Protein AF-0000000075735998 (afdb_homodimer)

pLDDT: mean 97.47, std 4.9, range [51.53, 98.94]

InterPro domains:
  IPR008136 CinA, C-terminal [PF02464] (7-158)
  IPR008136 CinA, C-terminal [TIGR00199] (12-156)
  IPR036653 CinA-like, C-terminal [G3DSA:3.90.950.20] (2-160)
  IPR036653 CinA-like, C-terminal [SSF142433] (3-158)

Sequence (324 aa):
MRELLPVAEKVALRLIAQKQTIAVAESSAGGLIASALLAVPGASAYFVGSAVVYTREARRVLMDIPDPDMKGLRSSSEPYAELLAKQIRSRLGADWALSETGAAGPSGNRYGDAAGHTCIAVAGPRQAVMTLETESADRVENMHVFAATALTFLLRMMTPIGMRELLPVAEKVALRLIAQKQTIAVAESSAGGLIASALLAVPGASAYFVGSAVVYTREARRVLMDIPDPDMKGLRSSSEPYAELLAKQIRSRLGADWALSETGAAGPSGNRYGDAAGHTCIAVAGPRQAVMTLETESADRVENMHVFAATALTFLLRMMTPIG

Solvent-accessible surface area (backbone atoms only — not comparable to full-atom values): 15584 Å² total; per-residue (Å²): 88,74,87,37,36,71,53,27,45,54,45,49,51,51,27,53,76,66,69,31,30,32,23,39,33,26,27,39,34,19,25,45,49,52,23,22,47,53,52,35,76,70,31,86,64,25,53,38,30,36,34,28,49,63,31,74,58,23,33,33,57,52,59,66,47,52,73,78,78,39,69,97,52,51,83,51,28,54,72,39,14,43,49,42,5,47,43,46,14,60,69,61,68,32,54,27,13,39,13,35,23,39,21,24,32,63,51,48,44,98,87,68,46,50,20,19,30,33,8,32,11,34,26,43,98,54,71,51,69,46,76,47,75,69,79,38,43,49,28,58,60,31,17,52,51,50,25,46,49,46,47,49,52,46,41,55,66,70,45,78,80,125,87,74,83,37,37,71,55,29,44,55,45,49,51,51,28,52,75,68,70,31,31,32,22,40,33,26,26,37,34,19,26,45,50,53,24,22,47,54,53,35,78,68,30,85,64,26,52,39,31,35,35,28,49,63,32,74,59,24,32,34,56,52,59,66,47,52,74,80,78,38,68,97,53,53,83,53,28,52,72,38,14,44,49,42,6,47,42,47,14,61,70,60,68,33,53,26,13,38,13,36,22,40,21,25,31,61,52,48,45,96,86,69,47,50,21,19,30,33,8,33,12,36,27,43,99,54,69,53,70,46,76,48,74,70,78,37,43,49,29,57,61,30,16,51,49,49,25,47,48,46,47,49,51,47,43,56,66,71,44,78,81,127

Foldseek 3Di:
DVVLQVLLQLLLVLCLVVQFAEEEEEALLPCVLVVNNPVDPPSVSHYQYYAHQHDPVSCCPVQVQDPVNCVVHDFLDFVVQQVSFVRRCVVRVGQKYKYKTAALALAHDPVPGGHLWMKMWMDHPDIDIDITRPVHHHNNVSSVVRSNVRSVVVSVRSDDDD/DVVLQVLLQLLLVLCLVVQFAEEEEEALLPCVLVVNNPVDPPSVSHYQYYAHQHDPVSCCPVQVQDPVNCVVHDFLDFVVQQVSFVRRCVVRVGQKYKYKTAALALAHDPVPGGHLWMKMWMDHPDIDIDITRPVHRHNNVSSVVRSNVRSVVVSVRSDDDD

Structure (mmCIF, N/CA/C/O backbone):
data_AF-0000000075735998-model_v1
#
loop_
_entity.id
_entity.type
_entity.pdbx_description
1 polymer 'CinA family protein'
#
loop_
_atom_site.group_PDB
_atom_site.id
_atom_site.type_symbol
_atom_site.label_atom_id
_atom_site.label_alt_id
_atom_site.label_comp_id
_atom_site.label_asym_id
_atom_site.label_entity_id
_atom_site.label_seq_id
_atom_site.pdbx_PDB_ins_code
_atom_site.Cartn_x
_atom_site.Cartn_y
_atom_site.Cartn_z
_atom_site.occupancy
_atom_site.B_iso_or_equiv
_atom_site.auth_seq_id
_atom_site.auth_comp_id
_atom_site.auth_asym_id
_atom_site.auth_atom_id
_atom_site.pdbx_PDB_model_num
ATOM 1 N N . MET A 1 1 ? -2.053 3.846 -13.125 1 76.56 1 MET A N 1
ATOM 2 C CA . MET A 1 1 ? -2.857 2.732 -12.633 1 76.56 1 MET A CA 1
ATOM 3 C C . MET A 1 1 ? -3.678 2.113 -13.758 1 76.56 1 MET A C 1
ATOM 5 O O . MET A 1 1 ? -3.695 0.892 -13.922 1 76.56 1 MET A O 1
ATOM 9 N N . ARG A 1 2 ? -4.148 2.842 -14.633 1 86.25 2 ARG A N 1
ATOM 10 C CA . ARG A 1 2 ? -5.027 2.328 -15.672 1 86.25 2 ARG A CA 1
ATOM 11 C C . ARG A 1 2 ? -4.273 1.398 -16.625 1 86.25 2 ARG A C 1
ATOM 13 O O . ARG A 1 2 ? -4.844 0.437 -17.141 1 86.25 2 ARG A O 1
ATOM 20 N N . GLU A 1 3 ? -3.025 1.684 -16.719 1 92.69 3 GLU A N 1
ATOM 21 C CA . GLU A 1 3 ? -2.215 0.86 -17.609 1 92.69 3 GLU A CA 1
ATOM 22 C C . GLU A 1 3 ? -2.012 -0.54 -17.031 1 92.69 3 GLU A C 1
ATOM 24 O O . GLU A 1 3 ? -1.649 -1.468 -17.766 1 92.69 3 GLU A O 1
ATOM 29 N N . LEU A 1 4 ? -2.258 -0.656 -15.766 1 97.88 4 LEU A N 1
ATOM 30 C CA . LEU A 1 4 ? -2.033 -1.932 -15.094 1 97.88 4 LEU A CA 1
ATOM 31 C C . LEU A 1 4 ? -3.307 -2.77 -15.086 1 97.88 4 LEU A C 1
ATOM 33 O O . LEU A 1 4 ? -3.266 -3.965 -14.781 1 97.88 4 LEU A O 1
ATOM 37 N N . LEU A 1 5 ? -4.445 -2.178 -15.508 1 97.81 5 LEU A N 1
ATOM 38 C CA . LEU A 1 5 ? -5.758 -2.783 -15.32 1 97.81 5 LEU A CA 1
ATOM 39 C C . LEU A 1 5 ? -5.895 -4.055 -16.156 1 97.81 5 LEU A C 1
ATOM 41 O O . LEU A 1 5 ? -6.438 -5.055 -15.68 1 97.81 5 LEU A O 1
ATOM 45 N N . PRO A 1 6 ? -5.387 -4.086 -17.422 1 98.25 6 PRO A N 1
ATOM 46 C CA . PRO A 1 6 ? -5.574 -5.305 -18.219 1 98.25 6 PRO A CA 1
ATOM 47 C C . PRO A 1 6 ? -4.953 -6.535 -17.562 1 98.25 6 PRO A C 1
ATOM 49 O O . PRO A 1 6 ? -5.59 -7.594 -17.484 1 98.25 6 PRO A O 1
ATOM 52 N N . VAL A 1 7 ? -3.729 -6.441 -17 1 98.62 7 VAL A N 1
ATOM 53 C CA . VAL A 1 7 ? -3.094 -7.598 -16.375 1 98.62 7 VAL A CA 1
ATOM 54 C C . VAL A 1 7 ? -3.729 -7.859 -15.008 1 98.62 7 VAL A C 1
ATOM 56 O O . VAL A 1 7 ? -3.906 -9.016 -14.609 1 98.62 7 VAL A O 1
ATOM 59 N N . ALA A 1 8 ? -4.082 -6.848 -14.273 1 98.81 8 ALA A N 1
ATOM 60 C CA . ALA A 1 8 ? -4.727 -7 -12.977 1 98.81 8 ALA A CA 1
ATOM 61 C C . ALA A 1 8 ? -6.062 -7.727 -13.109 1 98.81 8 ALA A C 1
ATOM 63 O O . ALA A 1 8 ? -6.422 -8.539 -12.25 1 98.81 8 ALA A O 1
ATOM 64 N N . GLU A 1 9 ? -6.797 -7.41 -14.148 1 98.75 9 GLU A N 1
ATOM 65 C CA . GLU A 1 9 ? -8.086 -8.047 -14.391 1 98.75 9 GLU A CA 1
ATOM 66 C C . GLU A 1 9 ? -7.926 -9.547 -14.617 1 98.75 9 GLU A C 1
ATOM 68 O O . GLU A 1 9 ? -8.742 -10.344 -14.141 1 98.75 9 GLU A O 1
ATOM 73 N N . LYS A 1 10 ? -6.93 -9.898 -15.336 1 98.62 10 LYS A N 1
ATOM 74 C CA . LYS A 1 10 ? -6.676 -11.32 -15.57 1 98.62 10 LYS A CA 1
ATOM 75 C C . LYS A 1 10 ? -6.316 -12.031 -14.273 1 98.62 10 LYS A C 1
ATOM 77 O O . LYS A 1 10 ? -6.773 -13.148 -14.023 1 98.62 10 LYS A O 1
ATOM 82 N N . VAL A 1 11 ? -5.477 -11.414 -13.461 1 98.75 11 VAL A N 1
ATOM 83 C CA . VAL A 1 11 ? -5.109 -11.969 -12.172 1 98.75 11 VAL A CA 1
ATOM 84 C C . VAL A 1 11 ? -6.352 -12.133 -11.297 1 98.75 11 VAL A C 1
ATOM 86 O O . VAL A 1 11 ? -6.582 -13.195 -10.719 1 98.75 11 VAL A O 1
ATOM 89 N N . ALA A 1 12 ? -7.168 -11.078 -11.227 1 98.62 12 ALA A N 1
ATOM 90 C CA . ALA A 1 12 ? -8.375 -11.07 -10.406 1 98.62 12 ALA A CA 1
ATOM 91 C C . ALA A 1 12 ? -9.344 -12.172 -10.844 1 98.62 12 ALA A C 1
ATOM 93 O O . ALA A 1 12 ? -9.898 -12.883 -10.008 1 98.62 12 ALA A O 1
ATOM 94 N N . LEU A 1 13 ? -9.523 -12.258 -12.125 1 97.88 13 LEU A N 1
ATOM 95 C CA . LEU A 1 13 ? -10.43 -13.266 -12.664 1 97.88 13 LEU A CA 1
ATOM 96 C C . LEU A 1 13 ? -9.992 -14.672 -12.258 1 97.88 13 LEU A C 1
ATOM 98 O O . LEU A 1 13 ? -10.82 -15.508 -11.898 1 97.88 13 LEU A O 1
ATOM 102 N N . ARG A 1 14 ? -8.773 -14.93 -12.312 1 97.94 14 ARG A N 1
ATOM 103 C CA . ARG A 1 14 ? -8.242 -16.234 -11.938 1 97.94 14 ARG A CA 1
ATOM 104 C C . ARG A 1 14 ? -8.43 -16.5 -10.445 1 97.94 14 ARG A C 1
ATOM 106 O O . ARG A 1 14 ? -8.844 -17.594 -10.047 1 97.94 14 ARG A O 1
ATOM 113 N N . LEU A 1 15 ? -8.102 -15.555 -9.617 1 98.62 15 LEU A N 1
ATOM 114 C CA . LEU A 1 15 ? -8.234 -15.695 -8.172 1 98.62 15 LEU A CA 1
ATOM 115 C C . LEU A 1 15 ? -9.695 -15.938 -7.785 1 98.62 15 LEU A C 1
ATOM 117 O O . LEU A 1 15 ? -9.984 -16.797 -6.961 1 98.62 15 LEU A O 1
ATOM 121 N N . ILE A 1 16 ? -10.578 -15.172 -8.383 1 98.25 16 ILE A N 1
ATOM 122 C CA . ILE A 1 16 ? -12.008 -15.289 -8.086 1 98.25 16 ILE A CA 1
ATOM 123 C C . ILE A 1 16 ? -12.508 -16.672 -8.508 1 98.25 16 ILE A C 1
ATOM 125 O O . ILE A 1 16 ? -13.211 -17.344 -7.75 1 98.25 16 ILE A O 1
ATOM 129 N N . ALA A 1 17 ? -12.117 -17.078 -9.75 1 97.25 17 ALA A N 1
ATOM 130 C CA . ALA A 1 17 ? -12.555 -18.375 -10.281 1 97.25 17 ALA A CA 1
ATOM 131 C C . ALA A 1 17 ? -12.094 -19.516 -9.383 1 97.25 17 ALA A C 1
ATOM 133 O O . ALA A 1 17 ? -12.805 -20.516 -9.227 1 97.25 17 ALA A O 1
ATOM 134 N N . GLN A 1 18 ? -10.938 -19.359 -8.789 1 97.31 18 GLN A N 1
ATOM 135 C CA . GLN A 1 18 ? -10.352 -20.422 -7.98 1 97.31 18 GLN A CA 1
ATOM 136 C C . GLN A 1 18 ? -10.656 -20.219 -6.5 1 97.31 18 GLN A C 1
ATOM 138 O O . GLN A 1 18 ? -10.234 -21.016 -5.66 1 97.31 18 GLN A O 1
ATOM 143 N N . LYS A 1 19 ? -11.367 -19.094 -6.141 1 98.38 19 LYS A N 1
ATOM 144 C CA . LYS A 1 19 ? -11.711 -18.734 -4.766 1 98.38 19 LYS A CA 1
ATOM 145 C C . LYS A 1 19 ? -10.453 -18.641 -3.9 1 98.38 19 LYS A C 1
ATOM 147 O O . LYS A 1 19 ? -10.398 -19.219 -2.812 1 98.38 19 LYS A O 1
ATOM 152 N N . GLN A 1 20 ? -9.453 -18.016 -4.48 1 98.75 20 GLN A N 1
ATOM 153 C CA . GLN A 1 20 ? -8.18 -17.828 -3.801 1 98.75 20 GLN A CA 1
ATOM 154 C C . GLN A 1 20 ? -7.918 -16.359 -3.504 1 98.75 20 GLN A C 1
ATOM 156 O O . GLN A 1 20 ? -8.469 -15.484 -4.168 1 98.75 20 GLN A O 1
ATOM 161 N N . THR A 1 21 ? -7.086 -16.125 -2.518 1 98.94 21 THR A N 1
ATOM 162 C CA . THR A 1 21 ? -6.805 -14.773 -2.062 1 98.94 21 THR A CA 1
ATOM 163 C C . THR A 1 21 ? -5.332 -14.422 -2.268 1 98.94 21 THR A C 1
ATOM 165 O O . THR A 1 21 ? -4.508 -15.312 -2.51 1 98.94 21 THR A O 1
ATOM 168 N N . ILE A 1 22 ? -5.078 -13.086 -2.186 1 98.94 22 ILE A N 1
ATOM 169 C CA . ILE A 1 22 ? -3.705 -12.641 -2.393 1 98.94 22 ILE A CA 1
ATOM 170 C C . ILE A 1 22 ? -3.367 -11.531 -1.399 1 98.94 22 ILE A C 1
ATOM 172 O O . ILE A 1 22 ? -4.238 -10.75 -1.017 1 98.94 22 ILE A O 1
ATOM 176 N N . ALA A 1 23 ? -2.125 -11.539 -0.958 1 98.94 23 ALA A N 1
ATOM 177 C CA . ALA A 1 23 ? -1.499 -10.469 -0.189 1 98.94 23 ALA A CA 1
ATOM 178 C C . ALA A 1 23 ? -0.263 -9.93 -0.904 1 98.94 23 ALA A C 1
ATOM 180 O O . ALA A 1 23 ? 0.37 -10.641 -1.686 1 98.94 23 ALA A O 1
ATOM 181 N N . VAL A 1 24 ? 0.093 -8.664 -0.667 1 98.94 24 VAL A N 1
ATOM 182 C CA . VAL A 1 24 ? 1.192 -8.047 -1.399 1 98.94 24 VAL A CA 1
ATOM 183 C C . VAL A 1 24 ? 2.137 -7.352 -0.422 1 98.94 24 VAL A C 1
ATOM 185 O O . VAL A 1 24 ? 1.69 -6.699 0.526 1 98.94 24 VAL A O 1
ATOM 188 N N . ALA A 1 25 ? 3.4 -7.523 -0.573 1 98.94 25 ALA A N 1
ATOM 189 C CA . ALA A 1 25 ? 4.445 -6.707 0.037 1 98.94 25 ALA A CA 1
ATOM 190 C C . ALA A 1 25 ? 5.309 -6.035 -1.027 1 98.94 25 ALA A C 1
ATOM 192 O O . ALA A 1 25 ? 5.926 -6.711 -1.852 1 98.94 25 ALA A O 1
ATOM 193 N N . GLU A 1 26 ? 5.277 -4.758 -1.063 1 98.88 26 GLU A N 1
ATOM 194 C CA . GLU A 1 26 ? 6.062 -4.055 -2.074 1 98.88 26 GLU A CA 1
ATOM 195 C C . GLU A 1 26 ? 6.785 -2.852 -1.473 1 98.88 26 GLU A C 1
ATOM 197 O O . GLU A 1 26 ? 6.484 -2.438 -0.351 1 98.88 26 GLU A O 1
ATOM 202 N N . SER A 1 27 ? 7.836 -2.348 -2.133 1 98.69 27 SER A N 1
ATOM 203 C CA . SER A 1 27 ? 8.57 -1.173 -1.674 1 98.69 27 SER A CA 1
ATOM 204 C C . SER A 1 27 ? 8.727 -0.148 -2.793 1 98.69 27 SER A C 1
ATOM 206 O O . SER A 1 27 ? 7.98 0.833 -2.852 1 98.69 27 SER A O 1
ATOM 208 N N . SER A 1 28 ? 9.406 -0.513 -3.895 1 98.31 28 SER A N 1
ATOM 209 C CA . SER A 1 28 ? 9.773 0.455 -4.926 1 98.31 28 SER A CA 1
ATOM 210 C C . SER A 1 28 ? 8.625 0.672 -5.906 1 98.31 28 SER A C 1
ATOM 212 O O . SER A 1 28 ? 8.523 1.734 -6.523 1 98.31 28 SER A O 1
ATOM 214 N N . ALA A 1 29 ? 7.734 -0.307 -6.039 1 98.62 29 ALA A N 1
ATOM 215 C CA . ALA A 1 29 ? 6.523 -0.092 -6.828 1 98.62 29 ALA A CA 1
ATOM 216 C C . ALA A 1 29 ? 5.562 0.851 -6.113 1 98.62 29 ALA A C 1
ATOM 218 O O . ALA A 1 29 ? 4.684 1.446 -6.742 1 98.62 29 ALA A O 1
ATOM 219 N N . GLY A 1 30 ? 5.684 0.931 -4.793 1 98.44 30 GLY A N 1
ATOM 220 C CA . GLY A 1 30 ? 5.164 2.033 -3.998 1 98.44 30 GLY A CA 1
ATOM 221 C C . GLY A 1 30 ? 3.682 1.909 -3.705 1 98.44 30 GLY A C 1
ATOM 222 O O . GLY A 1 30 ? 3.023 2.9 -3.379 1 98.44 30 GLY A O 1
ATOM 223 N N . GLY A 1 31 ? 3.078 0.764 -3.949 1 98.75 31 GLY A N 1
ATOM 224 C CA . GLY A 1 31 ? 1.653 0.576 -3.723 1 98.75 31 GLY A CA 1
ATOM 225 C C . GLY A 1 31 ? 0.87 0.353 -5 1 98.75 31 GLY A C 1
ATOM 226 O O . GLY A 1 31 ? -0.325 0.051 -4.961 1 98.75 31 GLY A O 1
ATOM 227 N N . LEU A 1 32 ? 1.569 0.427 -6.145 1 98.81 32 LEU A N 1
ATOM 228 C CA . LEU A 1 32 ? 0.901 0.336 -7.438 1 98.81 32 LEU A CA 1
ATOM 229 C C . LEU A 1 32 ? 0.385 -1.078 -7.688 1 98.81 32 LEU A C 1
ATOM 231 O O . LEU A 1 32 ? -0.633 -1.263 -8.359 1 98.81 32 LEU A O 1
ATOM 235 N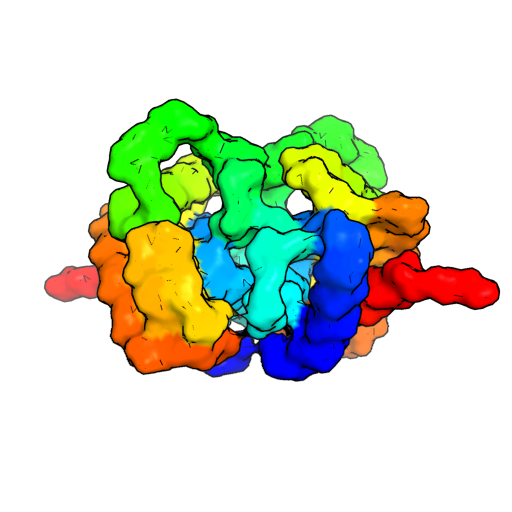 N . ILE A 1 33 ? 1.05 -2.098 -7.121 1 98.88 33 ILE A N 1
ATOM 236 C CA . ILE A 1 33 ? 0.575 -3.469 -7.281 1 98.88 33 ILE A CA 1
ATOM 237 C C . ILE A 1 33 ? -0.77 -3.633 -6.574 1 98.88 33 ILE A C 1
ATOM 239 O O . ILE A 1 33 ? -1.738 -4.105 -7.176 1 98.88 33 ILE A O 1
ATOM 243 N N . ALA A 1 34 ? -0.817 -3.195 -5.344 1 98.88 34 ALA A N 1
ATOM 244 C CA . ALA A 1 34 ? -2.055 -3.268 -4.57 1 98.88 34 ALA A CA 1
ATOM 245 C C . ALA A 1 34 ? -3.164 -2.457 -5.234 1 98.88 34 ALA A C 1
ATOM 247 O O . ALA A 1 34 ? -4.301 -2.924 -5.352 1 98.88 34 ALA A O 1
ATOM 248 N N . SER A 1 35 ? -2.799 -1.207 -5.672 1 98.69 35 SER A N 1
ATOM 249 C CA . SER A 1 35 ? -3.811 -0.339 -6.266 1 98.69 35 SER A CA 1
ATOM 250 C C . SER A 1 35 ? -4.398 -0.957 -7.531 1 98.69 35 SER A C 1
ATOM 252 O O . SER A 1 35 ? -5.598 -0.846 -7.781 1 98.69 35 SER A O 1
ATOM 254 N N . ALA A 1 36 ? -3.562 -1.604 -8.328 1 98.81 36 ALA A N 1
ATOM 255 C CA . ALA A 1 36 ? -4.031 -2.248 -9.555 1 98.81 36 ALA A CA 1
ATOM 256 C C . ALA A 1 36 ? -5.004 -3.381 -9.242 1 98.81 36 ALA A C 1
ATOM 258 O O . ALA A 1 36 ? -6.059 -3.492 -9.867 1 98.81 36 ALA A O 1
ATOM 259 N N . LEU A 1 37 ? -4.645 -4.215 -8.281 1 98.81 37 LEU A N 1
ATOM 260 C CA . LEU A 1 37 ? -5.496 -5.336 -7.898 1 98.81 37 LEU A CA 1
ATOM 261 C C . LEU A 1 37 ? -6.832 -4.84 -7.348 1 98.81 37 LEU A C 1
ATOM 263 O O . LEU A 1 37 ? -7.883 -5.395 -7.672 1 98.81 37 LEU A O 1
ATOM 267 N N . LEU A 1 38 ? -6.793 -3.746 -6.602 1 98.62 38 LEU A N 1
ATOM 268 C CA . LEU A 1 38 ? -7.996 -3.24 -5.945 1 98.62 38 LEU A CA 1
ATOM 269 C C . LEU A 1 38 ? -8.867 -2.463 -6.93 1 98.62 38 LEU A C 1
ATOM 271 O O . LEU A 1 38 ? -10.047 -2.238 -6.672 1 98.62 38 LEU A O 1
ATOM 275 N N . ALA A 1 39 ? -8.25 -2.027 -8.031 1 98.44 39 ALA A N 1
ATOM 276 C CA . ALA A 1 39 ? -9 -1.26 -9.023 1 98.44 39 ALA A CA 1
ATOM 277 C C . ALA A 1 39 ? -9.984 -2.148 -9.773 1 98.44 39 ALA A C 1
ATOM 279 O O . ALA A 1 39 ? -10.875 -1.651 -10.461 1 98.44 39 ALA A O 1
ATOM 280 N N . VAL A 1 40 ? -9.805 -3.467 -9.703 1 98.31 40 VAL A N 1
ATOM 281 C CA . VAL A 1 40 ? -10.703 -4.41 -10.352 1 98.31 40 VAL A CA 1
ATOM 282 C C . VAL A 1 40 ? -11.906 -4.684 -9.445 1 98.31 40 VAL A C 1
ATOM 284 O O . VAL A 1 40 ? -11.742 -5.145 -8.312 1 98.31 40 VAL A O 1
ATOM 287 N N . PRO A 1 41 ? -13.117 -4.336 -9.93 1 96.19 41 PRO A N 1
ATOM 288 C CA . PRO A 1 41 ? -14.297 -4.617 -9.109 1 96.19 41 PRO A CA 1
ATOM 289 C C . PRO A 1 41 ? -14.336 -6.062 -8.609 1 96.19 41 PRO A C 1
ATOM 291 O O . PRO A 1 41 ? -13.961 -6.98 -9.344 1 96.19 41 PRO A O 1
ATOM 294 N N . GLY A 1 42 ? -14.812 -6.266 -7.324 1 96 42 GLY A N 1
ATOM 295 C CA . GLY A 1 42 ? -14.875 -7.59 -6.734 1 96 42 GLY A CA 1
ATOM 296 C C . GLY A 1 42 ? -13.648 -7.93 -5.902 1 96 42 GLY A C 1
ATOM 297 O O . GLY A 1 42 ? -13.492 -9.07 -5.461 1 96 42 GLY A O 1
ATOM 298 N N . ALA A 1 43 ? -12.867 -6.977 -5.613 1 97.69 43 ALA A N 1
ATOM 299 C CA . ALA A 1 43 ? -11.602 -7.172 -4.918 1 97.69 43 ALA A CA 1
ATOM 300 C C . ALA A 1 43 ? -11.82 -7.809 -3.549 1 97.69 43 ALA A C 1
ATOM 302 O O . ALA A 1 43 ? -10.945 -8.516 -3.041 1 97.69 43 ALA A O 1
ATOM 303 N N . SER A 1 44 ? -12.984 -7.641 -2.936 1 96.81 44 SER A N 1
ATOM 304 C CA . SER A 1 44 ? -13.289 -8.188 -1.618 1 96.81 44 SER A CA 1
ATOM 305 C C . SER A 1 44 ? -13.234 -9.711 -1.631 1 96.81 44 SER A C 1
ATOM 307 O O . SER A 1 44 ? -13.094 -10.344 -0.581 1 96.81 44 SER A O 1
ATOM 309 N N . ALA A 1 45 ? -13.289 -10.273 -2.811 1 97.69 45 ALA A N 1
ATOM 310 C CA . ALA A 1 45 ? -13.297 -11.727 -2.936 1 97.69 45 ALA A CA 1
ATOM 311 C C . ALA A 1 45 ? -11.883 -12.281 -2.93 1 97.69 45 ALA A C 1
ATOM 313 O O . ALA A 1 45 ? -11.68 -13.484 -2.705 1 97.69 45 ALA A O 1
ATOM 314 N N . TYR A 1 46 ? -10.883 -11.367 -3.197 1 98.75 46 TYR A N 1
ATOM 315 C CA . TYR A 1 46 ? -9.594 -12.023 -3.426 1 98.75 46 TYR A CA 1
ATOM 316 C C . TYR A 1 46 ? -8.461 -11.227 -2.787 1 98.75 46 TYR A C 1
ATOM 318 O O . TYR A 1 46 ? -7.359 -11.75 -2.607 1 98.75 46 TYR A O 1
ATOM 326 N N . PHE A 1 47 ? -8.594 -9.984 -2.504 1 98.88 47 PHE A N 1
ATOM 327 C CA . PHE A 1 47 ? -7.512 -9.164 -1.961 1 98.88 47 PHE A CA 1
ATOM 328 C C . PHE A 1 47 ? -7.594 -9.102 -0.44 1 98.88 47 PHE A C 1
ATOM 330 O O . PHE A 1 47 ? -8.609 -8.695 0.117 1 98.88 47 PHE A O 1
ATOM 337 N N . VAL A 1 48 ? -6.531 -9.422 0.266 1 98.88 48 VAL A N 1
ATOM 338 C CA . VAL A 1 48 ? -6.574 -9.477 1.724 1 98.88 48 VAL A CA 1
ATOM 339 C C . VAL A 1 48 ? -6.012 -8.18 2.305 1 98.88 48 VAL A C 1
ATOM 341 O O . VAL A 1 48 ? -6.629 -7.566 3.176 1 98.88 48 VAL A O 1
ATOM 344 N N . GLY A 1 49 ? -4.824 -7.785 1.867 1 98.88 49 GLY A N 1
ATOM 345 C CA . GLY A 1 49 ? -4.102 -6.621 2.354 1 98.88 49 GLY A CA 1
ATOM 346 C C . GLY A 1 49 ? -2.709 -6.5 1.769 1 98.88 49 GLY A C 1
ATOM 347 O O . GLY A 1 49 ? -2.252 -7.387 1.047 1 98.88 49 GLY A O 1
ATOM 348 N N . SER A 1 50 ? -2.078 -5.418 2 1 98.94 50 SER A N 1
ATOM 349 C CA . SER A 1 50 ? -0.724 -5.199 1.503 1 98.94 50 SER A CA 1
ATOM 350 C C . SER A 1 50 ? 0.051 -4.25 2.408 1 98.94 50 SER A C 1
ATOM 352 O O . SER A 1 50 ? -0.54 -3.543 3.229 1 98.94 50 SER A O 1
ATOM 354 N N . ALA A 1 51 ? 1.319 -4.293 2.285 1 98.94 51 ALA A N 1
ATOM 355 C CA . ALA A 1 51 ? 2.229 -3.369 2.963 1 98.94 51 ALA A CA 1
ATOM 356 C C . ALA A 1 51 ? 3.268 -2.812 1.993 1 98.94 51 ALA A C 1
ATOM 358 O O . ALA A 1 51 ? 3.773 -3.537 1.133 1 98.94 51 ALA A O 1
ATOM 359 N N . VAL A 1 52 ? 3.486 -1.53 2.121 1 98.94 52 VAL A N 1
ATOM 360 C CA . VAL A 1 52 ? 4.672 -0.947 1.503 1 98.94 52 VAL A CA 1
ATOM 361 C C . VAL A 1 52 ? 5.816 -0.906 2.514 1 98.94 52 VAL A C 1
ATOM 363 O O . VAL A 1 52 ? 5.832 -0.059 3.41 1 98.94 52 VAL A O 1
ATOM 366 N N . VAL A 1 53 ? 6.738 -1.799 2.342 1 98.81 53 VAL A N 1
ATOM 367 C CA . VAL A 1 53 ? 7.863 -2.002 3.246 1 98.81 53 VAL A CA 1
ATOM 368 C C . VAL A 1 53 ? 9.07 -1.201 2.762 1 98.81 53 VAL A C 1
ATOM 370 O O . VAL A 1 53 ? 10 -1.762 2.18 1 98.81 53 VAL A O 1
ATOM 373 N N . TYR A 1 54 ? 9.078 0.012 3.127 1 98.06 54 TYR A N 1
ATOM 374 C CA . TYR A 1 54 ? 10.047 0.926 2.527 1 98.06 54 TYR A CA 1
ATOM 375 C C . TYR A 1 54 ? 11.25 1.122 3.439 1 98.06 54 TYR A C 1
ATOM 377 O O . TYR A 1 54 ? 12.336 1.475 2.977 1 98.06 54 TYR A O 1
ATOM 385 N N . THR A 1 55 ? 11.055 0.974 4.746 1 98.12 55 THR A N 1
ATOM 386 C CA . THR A 1 55 ? 12.117 1.188 5.719 1 98.12 55 THR A CA 1
ATOM 387 C C . THR A 1 55 ? 12.305 -0.047 6.594 1 98.12 55 THR A C 1
ATOM 389 O O . THR A 1 55 ? 11.469 -0.95 6.594 1 98.12 55 THR A O 1
ATOM 392 N N . ARG A 1 56 ? 13.453 0.001 7.34 1 97.38 56 ARG A N 1
ATOM 393 C CA . ARG A 1 56 ? 13.711 -1.025 8.344 1 97.38 56 ARG A CA 1
ATOM 394 C C . ARG A 1 56 ? 12.586 -1.084 9.375 1 97.38 56 ARG A C 1
ATOM 396 O O . ARG A 1 56 ? 12.172 -2.17 9.781 1 97.38 56 ARG A O 1
ATOM 403 N N . GLU A 1 57 ? 12.133 0.043 9.711 1 98.06 57 GLU A N 1
ATOM 404 C CA . GLU A 1 57 ? 11.039 0.128 10.68 1 98.06 57 GLU A CA 1
ATOM 405 C C . GLU A 1 57 ? 9.766 -0.501 10.125 1 98.06 57 GLU A C 1
ATOM 407 O O . GLU A 1 57 ? 9.094 -1.264 10.82 1 98.06 57 GLU A O 1
ATOM 412 N N . ALA A 1 58 ? 9.438 -0.212 8.922 1 98.75 58 ALA A N 1
ATOM 413 C CA . ALA A 1 58 ? 8.258 -0.804 8.297 1 98.75 58 ALA A CA 1
ATOM 414 C C . ALA A 1 58 ? 8.383 -2.324 8.227 1 98.75 58 ALA A C 1
ATOM 416 O O . ALA A 1 58 ? 7.406 -3.043 8.453 1 98.75 58 ALA A O 1
ATOM 417 N N . ARG A 1 59 ? 9.586 -2.779 7.883 1 98.75 59 ARG A N 1
ATOM 418 C CA . ARG A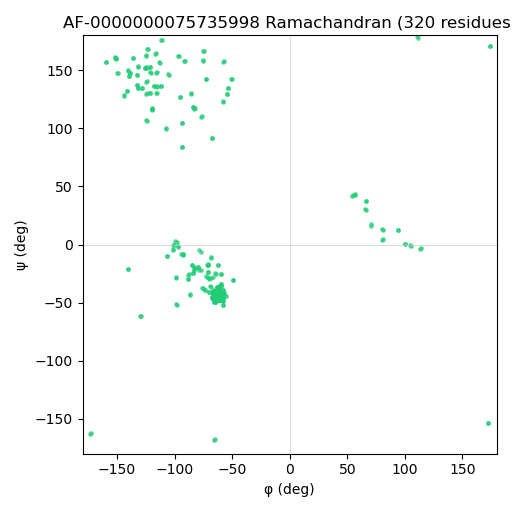 1 59 ? 9.812 -4.219 7.828 1 98.75 59 ARG A CA 1
ATOM 419 C C . ARG A 1 59 ? 9.547 -4.871 9.18 1 98.75 59 ARG A C 1
ATOM 421 O O . ARG A 1 59 ? 8.836 -5.871 9.266 1 98.75 59 ARG A O 1
ATOM 428 N N . ARG A 1 60 ? 10.078 -4.285 10.195 1 98.5 60 ARG A N 1
ATOM 429 C CA . ARG A 1 60 ? 9.938 -4.844 11.531 1 98.5 60 ARG A CA 1
ATOM 430 C C . ARG A 1 60 ? 8.492 -4.797 12 1 98.5 60 ARG A C 1
ATOM 432 O O . ARG A 1 60 ? 7.969 -5.785 12.523 1 98.5 60 ARG A O 1
ATOM 439 N N . VAL A 1 61 ? 7.848 -3.742 11.758 1 98.38 61 VAL A N 1
ATOM 440 C CA . VAL A 1 61 ? 6.555 -3.453 12.367 1 98.38 61 VAL A CA 1
ATOM 441 C C . VAL A 1 61 ? 5.438 -4.074 11.539 1 98.38 61 VAL A C 1
ATOM 443 O O . VAL A 1 61 ? 4.523 -4.699 12.078 1 98.38 61 VAL A O 1
ATOM 446 N N . LEU A 1 62 ? 5.48 -3.965 10.242 1 98.69 62 LEU A N 1
ATOM 447 C CA . LEU A 1 62 ? 4.383 -4.414 9.391 1 98.69 62 LEU A CA 1
ATOM 448 C C . LEU A 1 62 ? 4.551 -5.883 9.016 1 98.69 62 LEU A C 1
ATOM 450 O O . LEU A 1 62 ? 3.562 -6.598 8.828 1 98.69 62 LEU A O 1
ATOM 454 N N . MET A 1 63 ? 5.809 -6.285 8.953 1 98.69 63 MET A N 1
ATOM 455 C CA . MET A 1 63 ? 6.062 -7.629 8.445 1 98.69 63 MET A CA 1
ATOM 456 C C . MET A 1 63 ? 6.461 -8.57 9.57 1 98.69 63 MET A C 1
ATOM 458 O O . MET A 1 63 ? 6.492 -9.789 9.383 1 98.69 63 MET A O 1
ATOM 462 N N . ASP A 1 64 ? 6.715 -7.984 10.742 1 98.25 64 ASP A N 1
ATOM 463 C CA . ASP A 1 64 ? 7.211 -8.789 11.859 1 98.25 64 ASP A CA 1
ATOM 464 C C . ASP A 1 64 ? 8.469 -9.555 11.461 1 98.25 64 ASP A C 1
ATOM 466 O O . ASP A 1 64 ? 8.578 -10.758 11.727 1 98.25 64 ASP A O 1
ATOM 470 N N . ILE A 1 65 ? 9.305 -8.93 10.789 1 98.62 65 ILE A N 1
ATOM 471 C CA . ILE A 1 65 ? 10.625 -9.453 10.453 1 98.62 65 ILE A CA 1
ATOM 472 C C . ILE A 1 65 ? 11.688 -8.719 11.266 1 98.62 65 ILE A C 1
ATOM 474 O O . ILE A 1 65 ? 12.133 -7.629 10.883 1 98.62 65 ILE A O 1
ATOM 478 N N . PRO A 1 66 ? 12.109 -9.344 12.32 1 97.94 66 PRO A N 1
ATOM 479 C CA . PRO A 1 66 ? 13.102 -8.68 13.172 1 97.94 66 PRO A CA 1
ATOM 480 C C . PRO A 1 66 ? 14.492 -8.664 12.555 1 97.94 66 PRO A C 1
ATOM 482 O O . PRO A 1 66 ? 14.766 -9.414 11.609 1 97.94 66 PRO A O 1
ATOM 485 N N . ASP A 1 67 ? 15.352 -7.883 13.094 1 97.88 67 ASP A N 1
ATOM 486 C CA . ASP A 1 67 ? 16.672 -7.645 12.539 1 97.88 67 ASP A CA 1
ATOM 487 C C . ASP A 1 67 ? 17.469 -8.945 12.438 1 97.88 67 ASP A C 1
ATOM 489 O O . ASP A 1 67 ? 18.203 -9.156 11.469 1 97.88 67 ASP A O 1
ATOM 493 N N . PRO A 1 68 ? 17.312 -9.836 13.367 1 97.62 68 PRO A N 1
ATOM 494 C CA . PRO A 1 68 ? 18.078 -11.078 13.273 1 97.62 68 PRO A CA 1
ATOM 495 C C . PRO A 1 68 ? 17.719 -11.914 12.047 1 97.62 68 PRO A C 1
ATOM 497 O O . PRO A 1 68 ? 18.547 -12.641 11.516 1 97.62 68 PRO A O 1
ATOM 500 N N . ASP A 1 69 ? 16.516 -11.766 11.531 1 96.94 69 ASP A N 1
ATOM 501 C CA . ASP A 1 69 ? 16.047 -12.531 10.375 1 96.94 69 ASP A CA 1
ATOM 502 C C . ASP A 1 69 ? 16.641 -11.969 9.078 1 96.94 69 ASP A C 1
ATOM 504 O O . ASP A 1 69 ? 16.531 -12.594 8.023 1 96.94 69 ASP A O 1
ATOM 508 N N . MET A 1 70 ? 17.328 -10.875 9.227 1 97.44 70 MET A N 1
ATOM 509 C CA . MET A 1 70 ? 17.906 -10.219 8.055 1 97.44 70 MET A CA 1
ATOM 510 C C . MET A 1 70 ? 19.375 -10.586 7.887 1 97.44 70 MET A C 1
ATOM 512 O O . MET A 1 70 ? 20.016 -10.156 6.926 1 97.44 70 MET A O 1
ATOM 516 N N . LYS A 1 71 ? 19.828 -11.414 8.742 1 96.56 71 LYS A N 1
ATOM 517 C CA . LYS A 1 71 ? 21.25 -11.781 8.648 1 96.56 71 LYS A CA 1
ATOM 518 C C . LYS A 1 71 ? 21.562 -12.383 7.281 1 96.56 71 LYS A C 1
ATOM 520 O O . LYS A 1 71 ? 20.922 -13.352 6.859 1 96.56 71 LYS A O 1
ATOM 525 N N . GLY A 1 72 ? 22.5 -11.805 6.586 1 96.38 72 GLY A N 1
ATOM 526 C CA . GLY A 1 72 ? 22.938 -12.273 5.277 1 96.38 72 GLY A CA 1
ATOM 527 C C . GLY A 1 72 ? 22.016 -11.836 4.156 1 96.38 72 GLY A C 1
ATOM 528 O O . GLY A 1 72 ? 22.203 -12.234 3.004 1 96.38 72 GLY A O 1
ATOM 529 N N . LEU A 1 73 ? 21.031 -11.047 4.504 1 97.75 73 LEU A N 1
ATOM 530 C CA . LEU A 1 73 ? 20.062 -10.57 3.523 1 97.75 73 LEU A CA 1
ATOM 531 C C . LEU A 1 73 ? 20.156 -9.055 3.365 1 97.75 73 LEU A C 1
ATOM 533 O O . LEU A 1 73 ? 20.5 -8.344 4.312 1 97.75 73 LEU A O 1
ATOM 537 N N . ARG A 1 74 ? 19.875 -8.648 2.178 1 96.62 74 ARG A N 1
ATOM 538 C CA . ARG A 1 74 ? 19.719 -7.223 1.936 1 96.62 74 ARG A CA 1
ATOM 539 C C . ARG A 1 74 ? 18.453 -6.934 1.148 1 96.62 74 ARG A C 1
ATOM 541 O O . ARG A 1 74 ? 18 -7.77 0.36 1 96.62 74 ARG A O 1
ATOM 548 N N . SER A 1 75 ? 17.859 -5.758 1.294 1 97.19 75 SER A N 1
ATOM 549 C CA . SER A 1 75 ? 16.75 -5.324 0.449 1 97.19 75 SER A CA 1
ATOM 550 C C . SER A 1 75 ? 17.141 -5.344 -1.025 1 97.19 75 SER A C 1
ATOM 552 O O . SER A 1 75 ? 18.328 -5.383 -1.359 1 97.19 75 SER A O 1
ATOM 554 N N . SER A 1 76 ? 16.156 -5.422 -1.897 1 98.31 76 SER A N 1
ATOM 555 C CA . SER A 1 76 ? 16.328 -5.359 -3.346 1 98.31 76 SER A CA 1
ATOM 556 C C . SER A 1 76 ? 17.109 -6.562 -3.859 1 98.31 76 SER A C 1
ATOM 558 O O . SER A 1 76 ? 17.891 -6.445 -4.805 1 98.31 76 SER A O 1
ATOM 560 N N . SER A 1 77 ? 16.969 -7.676 -3.172 1 98.81 77 SER A N 1
ATOM 561 C CA . SER A 1 77 ? 17.547 -8.938 -3.598 1 98.81 77 SER A CA 1
ATOM 562 C C . SER A 1 77 ? 16.5 -10.031 -3.705 1 98.81 77 SER A C 1
ATOM 564 O O . SER A 1 77 ? 15.406 -9.914 -3.137 1 98.81 77 SER A O 1
ATOM 566 N N . GLU A 1 78 ? 16.875 -11.07 -4.41 1 98.81 78 GLU A N 1
ATOM 567 C CA . GLU A 1 78 ? 15.922 -12.156 -4.602 1 98.81 78 GLU A CA 1
ATOM 568 C C . GLU A 1 78 ? 15.625 -12.867 -3.285 1 98.81 78 GLU A C 1
ATOM 570 O O . GLU A 1 78 ? 14.461 -13.109 -2.955 1 98.81 78 GLU A O 1
ATOM 575 N N . PRO A 1 79 ? 16.641 -13.148 -2.451 1 98.81 79 PRO A N 1
ATOM 576 C CA . PRO A 1 79 ? 16.328 -13.805 -1.182 1 98.81 79 PRO A CA 1
ATOM 577 C C . PRO A 1 79 ? 15.422 -12.969 -0.291 1 98.81 79 PRO A C 1
ATOM 579 O O . PRO A 1 79 ? 14.547 -13.508 0.392 1 98.81 79 PRO A O 1
ATOM 582 N N . TYR A 1 80 ? 15.594 -11.672 -0.311 1 98.88 80 TYR A N 1
ATOM 583 C CA . TYR A 1 80 ? 14.742 -10.797 0.484 1 98.88 80 TYR A CA 1
ATOM 584 C C . TYR A 1 80 ? 13.328 -10.75 -0.081 1 98.88 80 TYR A C 1
ATOM 586 O O . TYR A 1 80 ? 12.352 -10.766 0.672 1 98.88 80 TYR A O 1
ATOM 594 N N . ALA A 1 81 ? 13.227 -10.695 -1.388 1 98.94 81 ALA A N 1
ATOM 595 C CA . ALA A 1 81 ? 11.906 -10.727 -2.016 1 98.94 81 ALA A CA 1
ATOM 596 C C . ALA A 1 81 ? 11.148 -12 -1.638 1 98.94 81 ALA A C 1
ATOM 598 O O . ALA A 1 81 ? 9.945 -11.953 -1.353 1 98.94 81 ALA A O 1
ATOM 599 N N . GLU A 1 82 ? 11.828 -13.109 -1.654 1 98.88 82 GLU A N 1
ATOM 600 C CA . GLU A 1 82 ? 11.219 -14.375 -1.283 1 98.88 82 GLU A CA 1
ATOM 601 C C . GLU A 1 82 ? 10.75 -14.359 0.17 1 98.88 82 GLU A C 1
ATOM 603 O O . GLU A 1 82 ? 9.656 -14.836 0.479 1 98.88 82 GLU A O 1
ATOM 608 N N . LEU A 1 83 ? 11.609 -13.82 1.015 1 98.88 83 LEU A N 1
ATOM 609 C CA . LEU A 1 83 ? 11.25 -13.695 2.424 1 98.88 83 LEU A CA 1
ATOM 610 C C . LEU A 1 83 ? 9.984 -12.859 2.59 1 98.88 83 LEU A C 1
ATOM 612 O O . LEU A 1 83 ? 9.078 -13.25 3.328 1 98.88 83 LEU A O 1
ATOM 616 N N . LEU A 1 84 ? 9.906 -11.773 1.903 1 98.94 84 LEU A N 1
ATOM 617 C CA . LEU A 1 84 ? 8.75 -10.875 2 1 98.94 84 LEU A CA 1
ATOM 618 C C . LEU A 1 84 ? 7.48 -11.586 1.548 1 98.94 84 LEU A C 1
ATOM 620 O O . LEU A 1 84 ? 6.441 -11.484 2.207 1 98.94 84 LEU A O 1
ATOM 624 N N . ALA A 1 85 ? 7.59 -12.25 0.418 1 98.94 85 ALA A N 1
ATOM 625 C CA . ALA A 1 85 ? 6.414 -12.922 -0.128 1 98.94 85 ALA A CA 1
ATOM 626 C C . ALA A 1 85 ? 5.906 -14 0.828 1 98.94 85 ALA A C 1
ATOM 628 O O . ALA A 1 85 ? 4.711 -14.047 1.134 1 98.94 85 ALA A O 1
ATOM 629 N N . LYS A 1 86 ? 6.805 -14.805 1.307 1 98.81 86 LYS A N 1
ATOM 630 C CA . LYS A 1 86 ? 6.422 -15.867 2.229 1 98.81 86 LYS A CA 1
ATOM 631 C C . LYS A 1 86 ? 5.852 -15.297 3.523 1 98.81 86 LYS A C 1
ATOM 633 O O . LYS A 1 86 ? 4.863 -15.812 4.055 1 98.81 86 LYS A O 1
ATOM 638 N N . GLN A 1 87 ? 6.465 -14.273 4.02 1 98.88 87 GLN A N 1
ATOM 639 C CA . GLN A 1 87 ? 6.066 -13.664 5.285 1 98.88 87 GLN A CA 1
ATOM 640 C C . GLN A 1 87 ? 4.668 -13.062 5.188 1 98.88 87 GLN A C 1
ATOM 642 O O . GLN A 1 87 ? 3.818 -13.312 6.047 1 98.88 87 GLN A O 1
ATOM 647 N N . ILE A 1 88 ? 4.426 -12.289 4.168 1 98.94 88 ILE A N 1
ATOM 648 C CA . ILE A 1 88 ? 3.137 -11.609 4.082 1 98.94 88 ILE A CA 1
ATOM 649 C C . ILE A 1 88 ? 2.035 -12.641 3.82 1 98.94 88 ILE A C 1
ATOM 651 O O . ILE A 1 88 ? 0.905 -12.477 4.289 1 98.94 88 ILE A O 1
ATOM 655 N N . ARG A 1 89 ? 2.34 -13.664 3.035 1 98.88 89 ARG A N 1
ATOM 656 C CA . ARG A 1 89 ? 1.38 -14.734 2.789 1 98.88 89 ARG A CA 1
ATOM 657 C C . ARG A 1 89 ? 0.947 -15.391 4.094 1 98.88 89 ARG A C 1
ATOM 659 O O . ARG A 1 89 ? -0.247 -15.578 4.336 1 98.88 89 ARG A O 1
ATOM 666 N N . SER A 1 90 ? 1.956 -15.703 4.855 1 98.75 90 SER A N 1
ATOM 667 C CA . SER A 1 90 ? 1.701 -16.391 6.121 1 98.75 90 SER A CA 1
ATOM 668 C C . SER A 1 90 ? 0.954 -15.477 7.094 1 98.75 90 SER A C 1
ATOM 670 O O . SER A 1 90 ? -0.019 -15.898 7.719 1 98.75 90 SER A O 1
ATOM 672 N N . ARG A 1 91 ? 1.336 -14.289 7.262 1 98.62 91 ARG A N 1
ATOM 673 C CA . ARG A 1 91 ? 0.769 -13.359 8.234 1 98.62 91 ARG A CA 1
ATOM 674 C C . ARG A 1 91 ? -0.699 -13.078 7.926 1 98.62 91 ARG A C 1
ATOM 676 O O . ARG A 1 91 ? -1.52 -12.977 8.844 1 98.62 91 ARG A O 1
ATOM 683 N N . LEU A 1 92 ? -1.014 -13.016 6.609 1 98.81 92 LEU A N 1
ATOM 684 C CA . LEU A 1 92 ? -2.369 -12.617 6.25 1 98.81 92 LEU A CA 1
ATOM 685 C C . LEU A 1 92 ? -3.213 -13.828 5.871 1 98.81 92 LEU A C 1
ATOM 687 O O . LEU A 1 92 ? -4.402 -13.695 5.574 1 98.81 92 LEU A O 1
ATOM 691 N N . GLY A 1 93 ? -2.578 -14.977 5.844 1 98.75 93 GLY A N 1
ATOM 692 C CA . GLY A 1 93 ? -3.299 -16.203 5.535 1 98.75 93 GLY A CA 1
ATOM 693 C C . GLY A 1 93 ? -3.828 -16.234 4.113 1 98.75 93 GLY A C 1
ATOM 694 O O . GLY A 1 93 ? -4.945 -16.703 3.873 1 98.75 93 GLY A O 1
ATOM 695 N N . ALA A 1 94 ? -3.105 -15.727 3.156 1 98.88 94 ALA A N 1
ATOM 696 C CA . ALA A 1 94 ? -3.555 -15.672 1.768 1 98.88 94 ALA A CA 1
ATOM 697 C C . ALA A 1 94 ? -3.109 -16.906 0.999 1 98.88 94 ALA A C 1
ATOM 699 O O . ALA A 1 94 ? -2.148 -17.578 1.387 1 98.88 94 ALA A O 1
ATOM 700 N N . ASP A 1 95 ? -3.75 -17.234 -0.062 1 98.94 95 ASP A N 1
ATOM 701 C CA . ASP A 1 95 ? -3.357 -18.344 -0.923 1 98.94 95 ASP A CA 1
ATOM 702 C C . ASP A 1 95 ? -2.113 -18 -1.736 1 98.94 95 ASP A C 1
ATOM 704 O O . ASP A 1 95 ? -1.258 -18.859 -1.969 1 98.94 95 ASP A O 1
ATOM 708 N N . TRP A 1 96 ? -2.043 -16.734 -2.203 1 98.94 96 TRP A N 1
ATOM 709 C CA . TRP A 1 96 ? -0.925 -16.219 -2.982 1 98.94 96 TRP A CA 1
ATOM 710 C C . TRP A 1 96 ? -0.34 -14.969 -2.326 1 98.94 96 TRP A C 1
ATOM 712 O O . TRP A 1 96 ? -1.036 -14.258 -1.598 1 98.94 96 TRP A O 1
ATOM 722 N N . ALA A 1 97 ? 0.9 -14.789 -2.592 1 98.94 97 ALA A N 1
ATOM 723 C CA . ALA A 1 97 ? 1.514 -13.508 -2.26 1 98.94 97 ALA A CA 1
ATOM 724 C C . ALA A 1 97 ? 2.453 -13.047 -3.371 1 98.94 97 ALA A C 1
ATOM 726 O O . ALA A 1 97 ? 3.029 -13.867 -4.086 1 98.94 97 ALA A O 1
ATOM 727 N N . LEU A 1 98 ? 2.52 -11.812 -3.518 1 98.94 98 LEU A N 1
ATOM 728 C CA . LEU A 1 98 ? 3.424 -11.133 -4.438 1 98.94 98 LEU A CA 1
ATOM 729 C C . LEU A 1 98 ? 4.277 -10.109 -3.697 1 98.94 98 LEU A C 1
ATOM 731 O O . LEU A 1 98 ? 3.766 -9.328 -2.895 1 98.94 98 LEU A O 1
ATOM 735 N N . SER A 1 99 ? 5.594 -10.172 -3.916 1 98.94 99 SER A N 1
ATOM 736 C CA . SER A 1 99 ? 6.461 -9.164 -3.314 1 98.94 99 SER A CA 1
ATOM 737 C C . SER A 1 99 ? 7.328 -8.484 -4.367 1 98.94 99 SER A C 1
ATOM 739 O O . SER A 1 99 ? 7.598 -9.055 -5.426 1 98.94 99 SER A O 1
ATOM 741 N N . GLU A 1 100 ? 7.691 -7.312 -4.156 1 98.94 100 GLU A N 1
ATOM 742 C CA . GLU A 1 100 ? 8.562 -6.5 -4.996 1 98.94 100 GLU A CA 1
ATOM 743 C C . GLU A 1 100 ? 9.461 -5.598 -4.152 1 98.94 100 GLU A C 1
ATOM 745 O O . GLU A 1 100 ? 9.008 -5.004 -3.172 1 98.94 100 GLU A O 1
ATOM 750 N N . THR A 1 101 ? 10.75 -5.59 -4.355 1 98.88 101 THR A N 1
ATOM 751 C CA . THR A 1 101 ? 11.734 -4.742 -3.697 1 98.88 101 THR A CA 1
ATOM 752 C C . THR A 1 101 ? 12.805 -4.293 -4.684 1 98.88 101 THR A C 1
ATOM 754 O O . THR A 1 101 ? 13.312 -5.098 -5.469 1 98.88 101 THR A O 1
ATOM 757 N N . GLY A 1 102 ? 13.102 -2.984 -4.691 1 98.69 102 GLY A N 1
ATOM 758 C CA . GLY A 1 102 ? 14.039 -2.531 -5.711 1 98.69 102 GLY A CA 1
ATOM 759 C C . GLY A 1 102 ? 14.445 -1.079 -5.543 1 98.69 102 GLY A C 1
ATOM 760 O O . GLY A 1 102 ? 14.438 -0.551 -4.426 1 98.69 102 GLY A O 1
ATOM 761 N N . ALA A 1 103 ? 14.992 -0.542 -6.594 1 98.5 103 ALA A N 1
ATOM 762 C CA . ALA A 1 103 ? 15.43 0.848 -6.711 1 98.5 103 ALA A CA 1
ATOM 763 C C . ALA A 1 103 ? 14.766 1.529 -7.906 1 98.5 103 ALA A C 1
ATOM 765 O O . ALA A 1 103 ? 15.203 1.365 -9.047 1 98.5 103 ALA A O 1
ATOM 766 N N . ALA A 1 104 ? 13.797 2.42 -7.621 1 98.31 104 ALA A N 1
ATOM 767 C CA . ALA A 1 104 ? 12.992 2.996 -8.695 1 98.31 104 ALA A CA 1
ATOM 768 C C . ALA A 1 104 ? 13.711 4.176 -9.344 1 98.31 104 ALA A C 1
ATOM 770 O O . ALA A 1 104 ? 13.445 4.512 -10.5 1 98.31 104 ALA A O 1
ATOM 771 N N . GLY A 1 105 ? 14.656 4.77 -8.594 1 97.88 105 GLY A N 1
ATOM 772 C CA . GLY A 1 105 ? 15.375 5.898 -9.156 1 97.88 105 GLY A CA 1
ATOM 773 C C . GLY A 1 105 ? 15.047 7.215 -8.477 1 97.88 105 GLY A C 1
ATOM 774 O O . GLY A 1 105 ? 14.312 7.238 -7.484 1 97.88 105 GLY A O 1
ATOM 775 N N . PRO A 1 106 ? 15.703 8.375 -8.898 1 97.69 106 PRO A N 1
ATOM 776 C CA . PRO A 1 106 ? 16.562 8.477 -10.078 1 97.69 106 PRO A CA 1
ATOM 777 C C . PRO A 1 106 ? 17.953 7.906 -9.844 1 97.69 106 PRO A C 1
ATOM 779 O O . PRO A 1 106 ? 18.688 7.652 -10.805 1 97.69 106 PRO A O 1
ATOM 782 N N . SER A 1 107 ? 18.266 7.855 -8.609 1 95.81 107 SER A N 1
ATOM 783 C CA . SER A 1 107 ? 19.547 7.254 -8.281 1 95.81 107 SER A CA 1
ATOM 784 C C . SER A 1 107 ? 19.391 5.785 -7.898 1 95.81 107 SER A C 1
ATOM 786 O O . SER A 1 107 ? 18.266 5.312 -7.68 1 95.81 107 SER A O 1
ATOM 788 N N . GLY A 1 108 ? 20.469 4.996 -7.926 1 96.62 108 GLY A N 1
ATOM 789 C CA . GLY A 1 108 ? 20.453 3.646 -7.383 1 96.62 108 GLY A CA 1
ATOM 790 C C . GLY A 1 108 ? 20.25 3.611 -5.879 1 96.62 108 GLY A C 1
ATOM 791 O O . GLY A 1 108 ? 19.734 4.57 -5.297 1 96.62 108 GLY A O 1
ATOM 792 N N . ASN A 1 109 ? 20.453 2.469 -5.285 1 96.56 109 ASN A N 1
ATOM 793 C CA . ASN A 1 109 ? 20.25 2.371 -3.844 1 96.56 109 ASN A CA 1
ATOM 794 C C . ASN A 1 109 ? 21.562 2.184 -3.104 1 96.56 109 ASN A C 1
ATOM 796 O O . ASN A 1 109 ? 22.641 2.152 -3.725 1 96.56 109 ASN A O 1
ATOM 800 N N . ARG A 1 110 ? 21.516 2.17 -1.842 1 94.38 110 ARG A N 1
ATOM 801 C CA . ARG A 1 110 ? 22.703 2.168 -0.982 1 94.38 110 ARG A CA 1
ATOM 802 C C . ARG A 1 110 ? 23.469 0.856 -1.105 1 94.38 110 ARG A C 1
ATOM 804 O O . ARG A 1 110 ? 24.609 0.757 -0.663 1 94.38 110 ARG A O 1
ATOM 811 N N . TYR A 1 111 ? 22.891 -0.144 -1.736 1 96.19 111 TYR A N 1
ATOM 812 C CA . TYR A 1 111 ? 23.531 -1.447 -1.857 1 96.19 111 TYR A CA 1
ATOM 813 C C . TYR A 1 111 ? 24.328 -1.548 -3.158 1 96.19 111 TYR A C 1
ATOM 815 O O . TYR A 1 111 ? 25 -2.551 -3.406 1 96.19 111 TYR A O 1
ATOM 823 N N . GLY A 1 112 ? 24.109 -0.516 -3.986 1 97.25 112 GLY A N 1
ATOM 824 C CA . GLY A 1 112 ? 24.875 -0.475 -5.227 1 97.25 112 GLY A CA 1
ATOM 825 C C . GLY A 1 112 ? 24.047 -0.846 -6.445 1 97.25 112 GLY A C 1
ATOM 826 O O . GLY A 1 112 ? 24.547 -0.803 -7.57 1 97.25 112 GLY A O 1
ATOM 827 N N . ASP A 1 113 ? 22.781 -1.171 -6.258 1 98.31 113 ASP A N 1
ATOM 828 C CA . ASP A 1 113 ? 21.922 -1.462 -7.398 1 98.31 113 ASP A CA 1
ATOM 829 C C . ASP A 1 113 ? 21.578 -0.186 -8.164 1 98.31 113 ASP A C 1
ATOM 831 O O . ASP A 1 113 ? 21.312 0.857 -7.559 1 98.31 113 ASP A O 1
ATOM 835 N N . ALA A 1 114 ? 21.516 -0.276 -9.492 1 98.44 114 ALA A N 1
ATOM 836 C CA . ALA A 1 114 ? 21.172 0.872 -10.328 1 98.44 114 ALA A CA 1
ATOM 837 C C . ALA A 1 114 ? 19.688 1.166 -10.273 1 98.44 114 ALA A C 1
ATOM 839 O O . ALA A 1 114 ? 18.875 0.284 -9.953 1 98.44 114 ALA A O 1
ATOM 840 N N . ALA A 1 115 ? 19.359 2.4 -10.625 1 98.5 115 ALA A N 1
ATOM 841 C CA . ALA A 1 115 ? 17.938 2.693 -10.883 1 98.5 115 ALA A CA 1
ATOM 842 C C . ALA A 1 115 ? 17.359 1.726 -11.914 1 98.5 115 ALA A C 1
ATOM 844 O O . ALA A 1 115 ? 18.016 1.41 -12.914 1 98.5 115 ALA A O 1
ATOM 845 N N . GLY A 1 116 ? 16.156 1.215 -11.594 1 98.81 116 GLY A N 1
ATOM 846 C CA . GLY A 1 116 ? 15.531 0.283 -12.516 1 98.81 116 GLY A CA 1
ATOM 847 C C . GLY A 1 116 ? 15.703 -1.168 -12.109 1 98.81 116 GLY A C 1
ATOM 848 O O . GLY A 1 116 ? 15.148 -2.066 -12.75 1 98.81 116 GLY A O 1
ATOM 849 N N . HIS A 1 117 ? 16.422 -1.386 -10.93 1 98.88 117 HIS A N 1
ATOM 850 C CA . HIS A 1 117 ? 16.594 -2.725 -10.375 1 98.88 117 HIS A CA 1
ATOM 851 C C . HIS A 1 117 ? 15.422 -3.105 -9.484 1 98.88 117 HIS A C 1
ATOM 853 O O . HIS A 1 117 ? 15.047 -2.348 -8.586 1 98.88 117 HIS A O 1
ATOM 859 N N . THR A 1 118 ? 14.852 -4.305 -9.727 1 98.94 118 THR A N 1
ATOM 860 C CA . THR A 1 118 ? 13.859 -4.801 -8.781 1 98.94 118 THR A CA 1
ATOM 861 C C . THR A 1 118 ? 13.867 -6.324 -8.742 1 98.94 118 THR A C 1
ATOM 863 O O . THR A 1 118 ? 14.203 -6.98 -9.734 1 98.94 118 THR A O 1
ATOM 866 N N . CYS A 1 119 ? 13.578 -6.855 -7.621 1 98.94 119 CYS A N 1
ATOM 867 C CA . CYS A 1 119 ? 13.344 -8.281 -7.418 1 98.94 119 CYS A CA 1
ATOM 868 C C . CYS A 1 119 ? 11.883 -8.555 -7.07 1 98.94 119 CYS A C 1
ATOM 870 O O . CYS A 1 119 ? 11.281 -7.816 -6.289 1 98.94 119 CYS A O 1
ATOM 872 N N . ILE A 1 120 ? 11.375 -9.578 -7.688 1 98.94 120 ILE A N 1
ATOM 873 C CA . ILE A 1 120 ? 9.969 -9.938 -7.539 1 98.94 120 ILE A CA 1
ATOM 874 C C . ILE A 1 120 ? 9.844 -11.414 -7.164 1 98.94 120 ILE A C 1
ATOM 876 O O . ILE A 1 120 ? 10.523 -12.266 -7.742 1 98.94 120 ILE A O 1
ATOM 880 N N . ALA A 1 121 ? 9.016 -11.68 -6.199 1 98.94 121 ALA A N 1
ATOM 881 C CA . ALA A 1 121 ? 8.797 -13.07 -5.809 1 98.94 121 ALA A CA 1
ATOM 882 C C . ALA A 1 121 ? 7.305 -13.375 -5.68 1 98.94 121 ALA A C 1
ATOM 884 O O . ALA A 1 121 ? 6.516 -12.5 -5.309 1 98.94 121 ALA A O 1
ATOM 885 N N . VAL A 1 122 ? 6.965 -14.562 -6.023 1 98.88 122 VAL A N 1
ATOM 886 C CA . VAL A 1 122 ? 5.633 -15.125 -5.844 1 98.88 122 VAL A CA 1
ATOM 887 C C . VAL A 1 122 ? 5.695 -16.297 -4.859 1 98.88 122 VAL A C 1
ATOM 889 O O . VAL A 1 122 ? 6.59 -17.141 -4.945 1 98.88 122 VAL A O 1
ATOM 892 N N . ALA A 1 123 ? 4.844 -16.281 -3.895 1 98.88 123 ALA A N 1
ATOM 893 C CA . ALA A 1 123 ? 4.684 -17.406 -2.979 1 98.88 123 ALA A CA 1
ATOM 894 C C . ALA A 1 123 ? 3.254 -17.938 -3.012 1 98.88 123 ALA A C 1
ATOM 896 O O . ALA A 1 123 ? 2.295 -17.172 -2.91 1 98.88 123 ALA A O 1
ATOM 897 N N . GLY A 1 124 ? 2.992 -19.109 -3.148 1 98.25 124 GLY A N 1
ATOM 898 C CA . GLY A 1 124 ? 1.721 -19.812 -3.215 1 98.25 124 GLY A CA 1
ATOM 899 C C . GLY A 1 124 ? 1.869 -21.281 -3.586 1 98.25 124 GLY A C 1
ATOM 900 O O . GLY A 1 124 ? 2.818 -21.938 -3.162 1 98.25 124 GLY A O 1
ATOM 901 N N . PRO A 1 125 ? 0.864 -21.828 -4.168 1 97 125 PRO A N 1
ATOM 902 C CA . PRO A 1 125 ? 1.028 -23.203 -4.641 1 97 125 PRO A CA 1
ATOM 903 C C . PRO A 1 125 ? 2.299 -23.406 -5.465 1 97 125 PRO A C 1
ATOM 905 O O . PRO A 1 125 ? 2.871 -24.5 -5.477 1 97 125 PRO A O 1
ATOM 908 N N . ARG A 1 126 ? 2.695 -22.344 -6.152 1 97.19 126 ARG A N 1
ATOM 909 C CA . ARG A 1 126 ? 3.996 -22.25 -6.812 1 97.19 126 ARG A CA 1
ATOM 910 C C . ARG A 1 126 ? 4.797 -21.078 -6.285 1 97.19 126 ARG A C 1
ATOM 912 O O . ARG A 1 126 ? 4.223 -20.062 -5.863 1 97.19 126 ARG A O 1
ATOM 919 N N . GLN A 1 127 ? 6.074 -21.297 -6.277 1 97.88 127 GLN A N 1
ATOM 920 C CA . GLN A 1 127 ? 6.98 -20.234 -5.836 1 97.88 127 GLN A CA 1
ATOM 921 C C . GLN A 1 127 ? 8.023 -19.922 -6.906 1 97.88 127 GLN A C 1
ATOM 923 O O . GLN A 1 127 ? 8.508 -20.812 -7.59 1 97.88 127 GLN A O 1
ATOM 928 N N . ALA A 1 128 ? 8.336 -18.656 -7.07 1 98.69 128 ALA A N 1
ATOM 929 C CA . ALA A 1 128 ? 9.352 -18.219 -8.023 1 98.69 128 ALA A CA 1
ATOM 930 C C . ALA A 1 128 ? 9.867 -16.828 -7.688 1 98.69 128 ALA A C 1
ATOM 932 O O . ALA A 1 128 ? 9.203 -16.078 -6.973 1 98.69 128 ALA A O 1
ATOM 933 N N . VAL A 1 129 ? 11.008 -16.562 -8.141 1 98.88 129 VAL A N 1
ATOM 934 C CA . VAL A 1 129 ? 11.625 -15.25 -7.934 1 98.88 129 VAL A CA 1
ATOM 935 C C . VAL A 1 129 ? 12.359 -14.812 -9.203 1 98.88 129 VAL A C 1
ATOM 937 O O . VAL A 1 129 ? 12.781 -15.656 -9.992 1 98.88 129 VAL A O 1
ATOM 940 N N . MET A 1 130 ? 12.453 -13.523 -9.453 1 98.88 130 MET A N 1
ATOM 941 C CA . MET A 1 130 ? 13.18 -13.008 -10.609 1 98.88 130 MET A CA 1
ATOM 942 C C . MET A 1 130 ? 13.742 -11.617 -10.32 1 98.88 130 MET A C 1
ATOM 944 O O . MET A 1 130 ? 13.281 -10.93 -9.414 1 98.88 130 MET A O 1
ATOM 948 N N . THR A 1 131 ? 14.719 -11.281 -11.102 1 98.88 131 THR A N 1
ATOM 949 C CA . THR A 1 131 ? 15.273 -9.938 -11.094 1 98.88 131 THR A CA 1
ATOM 950 C C . THR A 1 131 ? 15.023 -9.242 -12.43 1 98.88 131 THR A C 1
ATOM 952 O O . THR A 1 131 ? 15.133 -9.859 -13.492 1 98.88 131 THR A O 1
ATOM 955 N N . LEU A 1 132 ? 14.625 -8 -12.375 1 98.88 132 LEU A N 1
ATOM 956 C CA . LEU A 1 132 ? 14.445 -7.145 -13.539 1 98.88 132 LEU A CA 1
ATOM 957 C C . LEU A 1 132 ? 15.383 -5.945 -13.484 1 98.88 132 LEU A C 1
ATOM 959 O O . LEU A 1 132 ? 15.539 -5.328 -12.43 1 98.88 132 LEU A O 1
ATOM 963 N N . GLU A 1 133 ? 15.977 -5.645 -14.594 1 98.81 133 GLU A N 1
ATOM 964 C CA . GLU A 1 133 ? 16.688 -4.387 -14.82 1 98.81 133 GLU A CA 1
ATOM 965 C C . GLU A 1 133 ? 16.062 -3.611 -15.977 1 98.81 133 GLU A C 1
ATOM 967 O O . GLU A 1 133 ? 16.156 -4.035 -17.141 1 98.81 133 GLU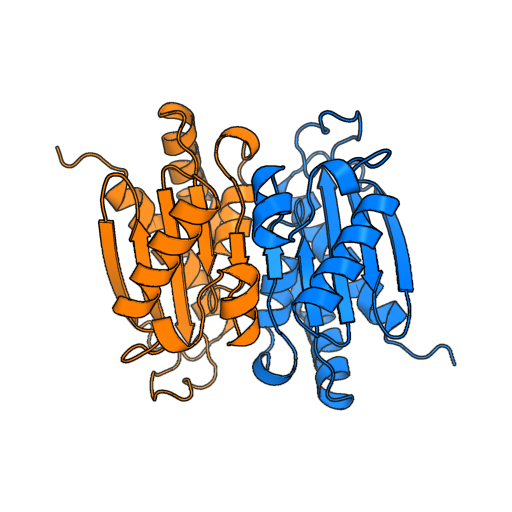 A O 1
ATOM 972 N N . THR A 1 134 ? 15.523 -2.393 -15.672 1 98.56 134 THR A N 1
ATOM 973 C CA . THR A 1 134 ? 14.891 -1.635 -16.75 1 98.56 134 THR A CA 1
ATOM 974 C C . THR A 1 134 ? 15.914 -0.761 -17.469 1 98.56 134 THR A C 1
ATOM 976 O O . THR A 1 134 ? 15.664 -0.303 -18.578 1 98.56 134 THR A O 1
ATOM 979 N N . GLU A 1 135 ? 16.984 -0.379 -16.797 1 97.06 135 GLU A N 1
ATOM 980 C CA . GLU A 1 135 ? 18.047 0.497 -17.281 1 97.06 135 GLU A CA 1
ATOM 981 C C . GLU A 1 135 ? 17.547 1.935 -17.422 1 97.06 135 GLU A C 1
ATOM 983 O O . GLU A 1 135 ? 18.125 2.723 -18.172 1 97.06 135 GLU A O 1
ATOM 988 N N . SER A 1 136 ? 16.5 2.281 -16.844 1 98.31 136 SER A N 1
ATOM 989 C CA . SER A 1 136 ? 15.953 3.631 -16.797 1 98.31 136 SER A CA 1
ATOM 990 C C . SER A 1 136 ? 16.156 4.27 -15.43 1 98.31 136 SER A C 1
ATOM 992 O O . SER A 1 136 ? 16.062 3.594 -14.406 1 98.31 136 SER A O 1
ATOM 994 N N . ALA A 1 137 ? 16.344 5.523 -15.445 1 98.19 137 ALA A N 1
ATOM 995 C CA . ALA A 1 137 ? 16.484 6.258 -14.195 1 98.19 137 ALA A CA 1
ATOM 996 C C . ALA A 1 137 ? 15.195 6.98 -13.836 1 98.19 137 ALA A C 1
ATOM 998 O O . ALA A 1 137 ? 15.117 7.66 -12.812 1 98.19 137 ALA A O 1
ATOM 999 N N . ASP A 1 138 ? 14.195 6.828 -14.703 1 98.12 138 ASP A N 1
ATOM 1000 C CA . ASP A 1 138 ? 12.922 7.5 -14.461 1 98.12 138 ASP A CA 1
ATOM 1001 C C . ASP A 1 138 ? 12.117 6.777 -13.375 1 98.12 138 ASP A C 1
ATOM 1003 O O . ASP A 1 138 ? 11.555 5.711 -13.625 1 98.12 138 ASP A O 1
ATOM 1007 N N . ARG A 1 139 ? 12.008 7.414 -12.258 1 98.12 139 ARG A N 1
ATOM 1008 C CA . ARG A 1 139 ? 11.414 6.805 -11.078 1 98.12 139 ARG A CA 1
ATOM 1009 C C . ARG A 1 139 ? 9.984 6.355 -11.359 1 98.12 139 ARG A C 1
ATOM 1011 O O . ARG A 1 139 ? 9.633 5.195 -11.125 1 98.12 139 ARG A O 1
ATOM 1018 N N . VAL A 1 140 ? 9.133 7.23 -11.883 1 98 140 VAL A N 1
ATOM 1019 C CA . VAL A 1 140 ? 7.715 6.949 -12.078 1 98 140 VAL A CA 1
ATOM 1020 C C . VAL A 1 140 ? 7.543 5.844 -13.109 1 98 140 VAL A C 1
ATOM 1022 O O . VAL A 1 140 ? 6.734 4.934 -12.93 1 98 140 VAL A O 1
ATOM 1025 N N . GLU A 1 141 ? 8.266 5.922 -14.148 1 97.81 141 GLU A N 1
ATOM 1026 C CA . GLU A 1 141 ? 8.234 4.871 -15.164 1 97.81 141 GLU A CA 1
ATOM 1027 C C . GLU A 1 141 ? 8.648 3.525 -14.57 1 97.81 141 GLU A C 1
ATOM 1029 O O . GLU A 1 141 ? 8 2.504 -14.828 1 97.81 141 GLU A O 1
ATOM 1034 N N . ASN A 1 142 ? 9.734 3.502 -13.781 1 98.62 142 ASN A N 1
ATOM 1035 C CA . ASN A 1 142 ? 10.203 2.27 -13.164 1 98.62 142 ASN A CA 1
ATOM 1036 C C . ASN A 1 142 ? 9.156 1.679 -12.227 1 98.62 142 ASN A C 1
ATOM 1038 O O . ASN A 1 142 ? 8.922 0.468 -12.227 1 98.62 142 ASN A O 1
ATOM 1042 N N . MET A 1 143 ? 8.531 2.523 -11.43 1 98.75 143 MET A N 1
ATOM 1043 C CA . MET A 1 143 ? 7.484 2.051 -10.531 1 98.75 143 MET A CA 1
ATOM 1044 C C . MET A 1 143 ? 6.391 1.314 -11.297 1 98.75 143 MET A C 1
ATOM 1046 O O . MET A 1 143 ? 5.957 0.237 -10.891 1 98.75 143 MET A O 1
ATOM 1050 N N . HIS A 1 144 ? 5.98 1.869 -12.406 1 98.56 144 HIS A N 1
ATOM 1051 C CA . HIS A 1 144 ? 4.938 1.261 -13.219 1 98.56 144 HIS A CA 1
ATOM 1052 C C . HIS A 1 144 ? 5.406 -0.061 -13.82 1 98.56 144 HIS A C 1
ATOM 1054 O O . HIS A 1 144 ? 4.66 -1.043 -13.828 1 98.56 144 HIS A O 1
ATOM 1060 N N . VAL A 1 145 ? 6.605 -0.072 -14.32 1 98.75 145 VAL A N 1
ATOM 1061 C CA . VAL A 1 145 ? 7.148 -1.278 -14.938 1 98.75 145 VAL A CA 1
ATOM 1062 C C . VAL A 1 145 ? 7.312 -2.369 -13.883 1 98.75 145 VAL A C 1
ATOM 1064 O O . VAL A 1 145 ? 7.043 -3.543 -14.148 1 98.75 145 VAL A O 1
ATOM 1067 N N . PHE A 1 146 ? 7.762 -1.998 -12.664 1 98.88 146 PHE A N 1
ATOM 1068 C CA . PHE A 1 146 ? 7.879 -2.955 -11.57 1 98.88 146 PHE A CA 1
ATOM 1069 C C . PHE A 1 146 ? 6.531 -3.604 -11.273 1 98.88 146 PHE A C 1
ATOM 1071 O O . PHE A 1 146 ? 6.43 -4.828 -11.188 1 98.88 146 PHE A O 1
ATOM 1078 N N . ALA A 1 147 ? 5.5 -2.793 -11.203 1 98.94 147 ALA A N 1
ATOM 1079 C CA . ALA A 1 147 ? 4.164 -3.289 -10.883 1 98.94 147 ALA A CA 1
ATOM 1080 C C . ALA A 1 147 ? 3.627 -4.172 -12.008 1 98.94 147 ALA A C 1
ATOM 1082 O O . ALA A 1 147 ? 3.078 -5.246 -11.75 1 98.94 147 ALA A O 1
ATOM 1083 N N . ALA A 1 148 ? 3.803 -3.703 -13.234 1 98.88 148 ALA A N 1
ATOM 1084 C CA . ALA A 1 148 ? 3.332 -4.473 -14.383 1 98.88 148 ALA A CA 1
ATOM 1085 C C . ALA A 1 148 ? 4.027 -5.828 -14.453 1 98.88 148 ALA A C 1
ATOM 1087 O O . ALA A 1 148 ? 3.385 -6.852 -14.703 1 98.88 148 ALA A O 1
ATOM 1088 N N . THR A 1 149 ? 5.316 -5.852 -14.266 1 98.88 149 THR A N 1
ATOM 1089 C CA . THR A 1 149 ? 6.105 -7.078 -14.32 1 98.88 149 THR A CA 1
ATOM 1090 C C . THR A 1 149 ? 5.707 -8.031 -13.195 1 98.88 149 THR A C 1
ATOM 1092 O O . THR A 1 149 ? 5.602 -9.234 -13.406 1 98.88 149 THR A O 1
ATOM 1095 N N . ALA A 1 150 ? 5.512 -7.473 -12.016 1 98.94 150 ALA A N 1
ATOM 1096 C CA . ALA A 1 150 ? 5.105 -8.289 -10.867 1 98.94 150 ALA A CA 1
ATOM 1097 C C . ALA A 1 150 ? 3.783 -9 -11.141 1 98.94 150 ALA A C 1
ATOM 1099 O O . ALA A 1 150 ? 3.654 -10.203 -10.906 1 98.94 150 ALA A O 1
ATOM 1100 N N . LEU A 1 151 ? 2.789 -8.289 -11.664 1 98.94 151 LEU A N 1
ATOM 1101 C CA . LEU A 1 151 ? 1.476 -8.859 -11.945 1 98.94 151 LEU A CA 1
ATOM 1102 C C . LEU A 1 151 ? 1.556 -9.891 -13.062 1 98.94 151 LEU A C 1
ATOM 1104 O O . LEU A 1 151 ? 0.92 -10.945 -12.984 1 98.94 151 LEU A O 1
ATOM 1108 N N . THR A 1 152 ? 2.332 -9.562 -14.086 1 98.81 152 THR A N 1
ATOM 1109 C CA . THR A 1 152 ? 2.516 -10.5 -15.188 1 98.81 152 THR A CA 1
ATOM 1110 C C . THR A 1 152 ? 3.191 -11.781 -14.703 1 98.81 152 THR A C 1
ATOM 1112 O O . THR A 1 152 ? 2.816 -12.883 -15.109 1 98.81 152 THR A O 1
ATOM 1115 N N . PHE A 1 153 ? 4.207 -11.625 -13.844 1 98.81 153 PHE A N 1
ATOM 1116 C CA . PHE A 1 153 ? 4.934 -12.742 -13.266 1 98.81 153 PHE A CA 1
ATOM 1117 C C . PHE A 1 153 ? 4 -13.633 -12.445 1 98.81 153 PHE A C 1
ATOM 1119 O O . PHE A 1 153 ? 4.023 -14.852 -12.578 1 98.81 153 PHE A O 1
ATOM 1126 N N . LEU A 1 154 ? 3.143 -13.039 -11.656 1 98.81 154 LEU A N 1
ATOM 1127 C CA . LEU A 1 154 ? 2.146 -13.773 -10.875 1 98.81 154 LEU A CA 1
ATOM 1128 C C . LEU A 1 154 ? 1.197 -14.531 -11.797 1 98.81 154 LEU A C 1
ATOM 1130 O O . LEU A 1 154 ? 0.912 -15.711 -11.555 1 98.81 154 LEU A O 1
ATOM 1134 N N . LEU A 1 155 ? 0.714 -13.836 -12.812 1 98.44 155 LEU A N 1
ATOM 1135 C CA . LEU A 1 155 ? -0.218 -14.453 -13.75 1 98.44 155 LEU A CA 1
ATOM 1136 C C . LEU A 1 155 ? 0.392 -15.703 -14.383 1 98.44 155 LEU A C 1
ATOM 1138 O O . LEU A 1 155 ? -0.283 -16.719 -14.531 1 98.44 155 LEU A O 1
ATOM 1142 N N . ARG A 1 156 ? 1.655 -15.578 -14.719 1 97.94 156 ARG A N 1
ATOM 1143 C CA . ARG A 1 156 ? 2.357 -16.719 -15.305 1 97.94 156 ARG A CA 1
ATOM 1144 C C . ARG A 1 156 ? 2.406 -17.891 -14.32 1 97.94 156 ARG A C 1
ATOM 1146 O O . ARG A 1 156 ? 2.234 -19.047 -14.719 1 97.94 156 ARG A O 1
ATOM 1153 N N . MET A 1 157 ? 2.613 -17.609 -13.07 1 97.44 157 MET A N 1
ATOM 1154 C CA . MET A 1 157 ? 2.723 -18.656 -12.055 1 97.44 157 MET A CA 1
ATOM 1155 C C . MET A 1 157 ? 1.36 -19.281 -11.781 1 97.44 157 MET A C 1
ATOM 1157 O O . MET A 1 157 ? 1.279 -20.453 -11.391 1 97.44 157 MET A O 1
ATOM 1161 N N . MET A 1 158 ? 0.301 -18.5 -11.992 1 96.81 158 MET A N 1
ATOM 1162 C CA . MET A 1 158 ? -1.053 -18.984 -11.727 1 96.81 158 MET A CA 1
ATOM 1163 C C . MET A 1 158 ? -1.584 -19.812 -12.891 1 96.81 158 MET A C 1
ATOM 1165 O O . MET A 1 158 ? -2.598 -20.5 -12.758 1 96.81 158 MET A O 1
ATOM 1169 N N . THR A 1 159 ? -0.955 -19.609 -14.039 1 90.56 159 THR A N 1
ATOM 1170 C CA . THR A 1 159 ? -1.391 -20.312 -15.242 1 90.56 159 THR A CA 1
ATOM 1171 C C . THR A 1 159 ? -0.797 -21.719 -15.289 1 90.56 159 THR A C 1
ATOM 1173 O O . THR A 1 159 ? 0.422 -21.891 -15.219 1 90.56 159 THR A O 1
ATOM 1176 N N . PRO A 1 160 ? -1.744 -22.734 -15.25 1 82.06 160 PRO A N 1
ATOM 1177 C CA . PRO A 1 160 ? -1.258 -24.109 -15.297 1 82.06 160 PRO A CA 1
ATOM 11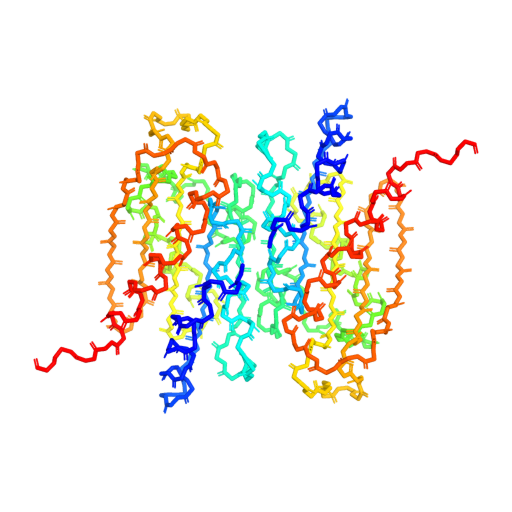78 C C . PRO A 1 160 ? -0.352 -24.375 -16.5 1 82.06 160 PRO A C 1
ATOM 1180 O O . PRO A 1 160 ? -0.562 -23.812 -17.578 1 82.06 160 PRO A O 1
ATOM 1183 N N . ILE A 1 161 ? 0.832 -24.969 -16.203 1 71.5 161 ILE A N 1
ATOM 1184 C CA . ILE A 1 161 ? 1.715 -25.422 -17.266 1 71.5 161 ILE A CA 1
ATOM 1185 C C . ILE A 1 161 ? 1.07 -26.594 -18.016 1 71.5 161 ILE A C 1
ATOM 1187 O O . ILE A 1 161 ? 0.598 -27.547 -17.391 1 71.5 161 ILE A O 1
ATOM 1191 N N . GLY A 1 162 ? 0.324 -26.391 -19.078 1 51.56 162 GLY A N 1
ATOM 1192 C CA . GLY A 1 162 ? -0.124 -27.531 -19.844 1 51.56 162 GLY A CA 1
ATOM 1193 C C . GLY A 1 162 ? 0.927 -28.625 -19.969 1 51.56 162 GLY A C 1
ATOM 1194 O O . GLY A 1 162 ? 2.119 -28.359 -19.797 1 51.56 162 GLY A O 1
ATOM 1195 N N . MET B 1 1 ? -1.635 7.863 -11.258 1 76.19 1 MET B N 1
ATOM 1196 C CA . MET B 1 1 ? -0.581 8.281 -10.336 1 76.19 1 MET B CA 1
ATOM 1197 C C . MET B 1 1 ? -0.014 9.641 -10.734 1 76.19 1 MET B C 1
ATOM 1199 O O . MET B 1 1 ? 0.121 10.531 -9.898 1 76.19 1 MET B O 1
ATOM 1203 N N . ARG B 1 2 ? 0.119 9.906 -11.938 1 86.12 2 ARG B N 1
ATOM 1204 C CA . ARG B 1 2 ? 0.747 11.141 -12.383 1 86.12 2 ARG B CA 1
ATOM 1205 C C . ARG B 1 2 ? -0.107 12.352 -12.016 1 86.12 2 ARG B C 1
ATOM 1207 O O . ARG B 1 2 ? 0.422 13.43 -11.742 1 86.12 2 ARG B O 1
ATOM 1214 N N . GLU B 1 3 ? -1.36 12.078 -11.945 1 92.69 3 GLU B N 1
ATOM 1215 C CA . GLU B 1 3 ? -2.266 13.172 -11.617 1 92.69 3 GLU B CA 1
ATOM 1216 C C . GLU B 1 3 ? -2.127 13.586 -10.148 1 92.69 3 GLU B C 1
ATOM 1218 O O . GLU B 1 3 ? -2.545 14.68 -9.766 1 92.69 3 GLU B O 1
ATOM 1223 N N . LEU B 1 4 ? -1.542 12.719 -9.391 1 97.88 4 LEU B N 1
ATOM 1224 C CA . LEU B 1 4 ? -1.416 12.977 -7.965 1 97.88 4 LEU B CA 1
ATOM 1225 C C . LEU B 1 4 ? -0.088 13.656 -7.648 1 97.88 4 LEU B C 1
ATOM 1227 O O . LEU B 1 4 ? 0.104 14.164 -6.543 1 97.88 4 LEU B O 1
ATOM 1231 N N . LEU B 1 5 ? 0.81 13.75 -8.656 1 97.81 5 LEU B N 1
ATOM 1232 C CA . LEU B 1 5 ? 2.193 14.156 -8.43 1 97.81 5 LEU B CA 1
ATOM 1233 C C . LEU B 1 5 ? 2.266 15.609 -7.973 1 97.81 5 LEU B C 1
ATOM 1235 O O . LEU B 1 5 ? 3.037 15.945 -7.07 1 97.81 5 LEU B O 1
ATOM 1239 N N . PRO B 1 6 ? 1.442 16.547 -8.547 1 98.25 6 PRO B N 1
ATOM 1240 C CA . PRO B 1 6 ? 1.571 17.938 -8.117 1 98.25 6 PRO B CA 1
ATOM 1241 C C . PRO B 1 6 ? 1.306 18.125 -6.625 1 98.25 6 PRO B C 1
ATOM 1243 O O . PRO B 1 6 ? 2.064 18.812 -5.941 1 98.25 6 PRO B O 1
ATOM 1246 N N . VAL B 1 7 ? 0.273 17.484 -6.055 1 98.62 7 VAL B N 1
ATOM 1247 C CA . VAL B 1 7 ? -0.023 17.641 -4.633 1 98.62 7 VAL B CA 1
ATOM 1248 C C . VAL B 1 7 ? 0.977 16.844 -3.803 1 98.62 7 VAL B C 1
ATOM 1250 O O . VAL B 1 7 ? 1.397 17.281 -2.73 1 98.62 7 VAL B O 1
ATOM 1253 N N . ALA B 1 8 ? 1.388 15.688 -4.25 1 98.81 8 ALA B N 1
ATOM 1254 C CA . ALA B 1 8 ? 2.369 14.867 -3.543 1 98.81 8 ALA B CA 1
ATOM 1255 C C . ALA B 1 8 ? 3.701 15.602 -3.412 1 98.81 8 ALA B C 1
ATOM 1257 O O . ALA B 1 8 ? 4.375 15.5 -2.385 1 98.81 8 ALA B O 1
ATOM 1258 N N . GLU B 1 9 ? 4.082 16.297 -4.457 1 98.75 9 GLU B N 1
ATOM 1259 C CA . GLU B 1 9 ? 5.332 17.047 -4.449 1 98.75 9 GLU B CA 1
ATOM 1260 C C . GLU B 1 9 ? 5.312 18.141 -3.385 1 98.75 9 GLU B C 1
ATOM 1262 O O . GLU B 1 9 ? 6.312 18.375 -2.709 1 98.75 9 GLU B O 1
ATOM 1267 N N . LYS B 1 10 ? 4.207 18.797 -3.268 1 98.62 10 LYS B N 1
ATOM 1268 C CA . LYS B 1 10 ? 4.078 19.828 -2.246 1 98.62 10 LYS B CA 1
ATOM 1269 C C . LYS B 1 10 ? 4.168 19.234 -0.845 1 98.62 10 LYS B C 1
ATOM 1271 O O . LYS B 1 10 ? 4.812 19.797 0.038 1 98.62 10 LYS B O 1
ATOM 1276 N N . VAL B 1 11 ? 3.508 18.109 -0.631 1 98.75 11 VAL B N 1
ATOM 1277 C CA . VAL B 1 11 ? 3.568 17.422 0.652 1 98.75 11 VAL B CA 1
ATOM 1278 C C . VAL B 1 11 ? 5.008 17.016 0.952 1 98.75 11 VAL B C 1
ATOM 1280 O O . VAL B 1 11 ? 5.516 17.266 2.047 1 98.75 11 VAL B O 1
ATOM 1283 N N . ALA B 1 12 ? 5.676 16.406 -0.04 1 98.62 12 ALA B N 1
ATOM 1284 C CA . ALA B 1 12 ? 7.047 15.922 0.114 1 98.62 12 ALA B CA 1
ATOM 1285 C C . ALA B 1 12 ? 7.992 17.078 0.454 1 98.62 12 ALA B C 1
ATOM 1287 O O . ALA B 1 12 ? 8.836 16.938 1.343 1 98.62 12 ALA B O 1
ATOM 1288 N N . LEU B 1 13 ? 7.836 18.141 -0.269 1 97.88 13 LEU B N 1
ATOM 1289 C CA . LEU B 1 13 ? 8.688 19.297 -0.049 1 97.88 13 LEU B CA 1
ATOM 1290 C C . LEU B 1 13 ? 8.555 19.812 1.384 1 97.88 13 LEU B C 1
ATOM 1292 O O . LEU B 1 13 ? 9.555 20.172 2.014 1 97.88 13 LEU B O 1
ATOM 1296 N N . ARG B 1 14 ? 7.402 19.844 1.877 1 97.94 14 ARG B N 1
ATOM 1297 C CA . ARG B 1 14 ? 7.168 20.312 3.238 1 97.94 14 ARG B CA 1
ATOM 1298 C C . ARG B 1 14 ? 7.777 19.359 4.258 1 97.94 14 ARG B C 1
ATOM 1300 O O . ARG B 1 14 ? 8.414 19.797 5.223 1 97.94 14 ARG B O 1
ATOM 1307 N N . LEU B 1 15 ? 7.562 18.094 4.094 1 98.62 15 LEU B N 1
ATOM 1308 C CA . LEU B 1 15 ? 8.094 17.094 5.016 1 98.62 15 LEU B CA 1
ATOM 1309 C C . LEU B 1 15 ? 9.617 17.141 5.039 1 98.62 15 LEU B C 1
ATOM 1311 O O . LEU B 1 15 ? 10.227 17.078 6.109 1 98.62 15 LEU B O 1
ATOM 1315 N N . ILE B 1 16 ? 10.211 17.219 3.865 1 98.25 16 ILE B N 1
ATOM 1316 C CA . ILE B 1 16 ? 11.664 17.25 3.756 1 98.25 16 ILE B CA 1
ATOM 1317 C C . ILE B 1 16 ? 12.203 18.5 4.438 1 98.25 16 ILE B C 1
ATOM 1319 O O . ILE B 1 16 ? 13.164 18.438 5.207 1 98.25 16 ILE B O 1
ATOM 1323 N N . ALA B 1 17 ? 11.547 19.672 4.141 1 97.25 17 ALA B N 1
ATOM 1324 C CA . ALA B 1 17 ? 11.992 20.938 4.703 1 97.25 17 ALA B CA 1
ATOM 1325 C C . ALA B 1 17 ? 11.938 20.906 6.227 1 97.25 17 ALA B C 1
ATOM 1327 O O . ALA B 1 17 ? 12.789 21.516 6.895 1 97.25 17 ALA B O 1
ATOM 1328 N N . GLN B 1 18 ? 10.977 20.203 6.75 1 97.31 18 GLN B N 1
ATOM 1329 C CA . GLN B 1 18 ? 10.766 20.188 8.195 1 97.31 18 GLN B CA 1
ATOM 1330 C C . GLN B 1 18 ? 11.422 18.953 8.82 1 97.31 18 GLN B C 1
ATOM 1332 O O . GLN B 1 18 ? 11.336 18.75 10.039 1 97.31 18 GLN B O 1
ATOM 1337 N N . LYS B 1 19 ? 12.055 18.062 7.988 1 98.38 19 LYS B N 1
ATOM 1338 C CA . LYS B 1 19 ? 12.695 16.828 8.43 1 98.38 19 LYS B CA 1
ATOM 1339 C C . LYS B 1 19 ? 11.711 15.945 9.188 1 98.38 19 LYS B C 1
ATOM 1341 O O . LYS B 1 19 ? 12.016 15.461 10.281 1 98.38 19 LYS B O 1
ATOM 1346 N N . GLN B 1 20 ? 10.516 15.875 8.633 1 98.75 20 GLN B N 1
ATOM 1347 C CA . GLN B 1 20 ? 9.453 15.07 9.227 1 98.75 20 GLN B CA 1
ATOM 1348 C C . GLN B 1 20 ? 9.102 13.891 8.328 1 98.75 20 GLN B C 1
ATOM 1350 O O . GLN B 1 20 ? 9.344 13.922 7.125 1 98.75 20 GLN B O 1
ATOM 1355 N N . THR B 1 21 ? 8.547 12.867 8.945 1 98.94 21 THR B N 1
ATOM 1356 C CA . THR B 1 21 ? 8.227 11.633 8.242 1 98.94 21 THR B CA 1
ATOM 1357 C C . THR B 1 21 ? 6.719 11.383 8.242 1 98.94 21 THR B C 1
ATOM 1359 O O . THR B 1 21 ? 5.98 12.016 9 1 98.94 21 THR B O 1
ATOM 1362 N N . ILE B 1 22 ? 6.332 10.445 7.332 1 98.94 22 ILE B N 1
ATOM 1363 C CA . ILE B 1 22 ? 4.906 10.148 7.23 1 98.94 22 ILE B CA 1
ATOM 1364 C C . ILE B 1 22 ? 4.707 8.648 7.047 1 98.94 22 ILE B C 1
ATOM 1366 O O . ILE B 1 22 ? 5.543 7.973 6.438 1 98.94 22 ILE B O 1
ATOM 1370 N N . ALA B 1 23 ? 3.633 8.148 7.633 1 98.94 23 ALA B N 1
ATOM 1371 C CA . ALA B 1 23 ? 3.104 6.805 7.422 1 98.94 23 ALA B CA 1
ATOM 1372 C C . ALA B 1 23 ? 1.663 6.855 6.918 1 98.94 23 ALA B C 1
ATOM 1374 O O . ALA B 1 23 ? 0.939 7.816 7.184 1 98.94 23 ALA B O 1
ATOM 1375 N N . VAL B 1 24 ? 1.229 5.836 6.18 1 98.94 24 VAL B N 1
ATOM 1376 C CA . VAL B 1 24 ? -0.096 5.867 5.57 1 98.94 24 VAL B CA 1
ATOM 1377 C C . VAL B 1 24 ? -0.828 4.559 5.855 1 98.94 24 VAL B C 1
ATOM 1379 O O . VAL B 1 24 ? -0.234 3.48 5.781 1 98.94 24 VAL B O 1
ATOM 1382 N N . ALA B 1 25 ? -2.053 4.629 6.234 1 98.94 25 ALA B N 1
ATOM 1383 C CA . ALA B 1 25 ? -2.994 3.512 6.242 1 98.94 25 ALA B CA 1
ATOM 1384 C C . ALA B 1 25 ? -4.188 3.795 5.336 1 98.94 25 ALA B C 1
ATOM 1386 O O . ALA B 1 25 ? -4.922 4.766 5.547 1 98.94 25 ALA B O 1
ATOM 1387 N N . GLU B 1 26 ? -4.328 3.031 4.324 1 98.88 26 GLU B N 1
ATOM 1388 C CA . GLU B 1 26 ? -5.438 3.266 3.4 1 98.88 26 GLU B CA 1
ATOM 1389 C C . GLU B 1 26 ? -6.125 1.957 3.02 1 98.88 26 GLU B C 1
ATOM 1391 O O . GLU B 1 26 ? -5.598 0.874 3.283 1 98.88 26 GLU B O 1
ATOM 1396 N N . SER B 1 27 ? -7.363 2.02 2.52 1 98.69 27 SER B N 1
ATOM 1397 C CA . SER B 1 27 ? -8.094 0.838 2.08 1 98.69 27 SER B CA 1
ATOM 1398 C C . SER B 1 27 ? -8.672 1.033 0.682 1 98.69 27 SER B C 1
ATOM 1400 O O . SER B 1 27 ? -8.102 0.562 -0.302 1 98.69 27 SER B O 1
ATOM 1402 N N . SER B 1 28 ? -9.57 2.02 0.496 1 98.31 28 SER B N 1
ATOM 1403 C CA . SER B 1 28 ? -10.312 2.156 -0.752 1 98.31 28 SER B CA 1
ATOM 1404 C C . SER B 1 28 ? -9.508 2.922 -1.796 1 98.31 28 SER B C 1
ATOM 1406 O O . SER B 1 28 ? -9.711 2.74 -2.998 1 98.31 28 SER B O 1
ATOM 1408 N N . ALA B 1 29 ? -8.57 3.748 -1.355 1 98.62 29 ALA B N 1
ATOM 1409 C CA . ALA B 1 29 ? -7.648 4.375 -2.301 1 98.62 29 ALA B CA 1
ATOM 1410 C C . ALA B 1 29 ? -6.656 3.355 -2.861 1 98.62 29 ALA B C 1
ATOM 1412 O O . ALA B 1 29 ? -6.059 3.578 -3.916 1 98.62 29 ALA B O 1
ATOM 1413 N N . GLY B 1 30 ? -6.441 2.273 -2.115 1 98.44 30 GLY B N 1
ATOM 1414 C CA . GLY B 1 30 ? -5.875 1.038 -2.633 1 98.44 30 GLY B CA 1
ATOM 1415 C C . GLY B 1 30 ? -4.363 1.083 -2.764 1 98.44 30 GLY B C 1
ATOM 1416 O O . GLY B 1 30 ? -3.775 0.298 -3.51 1 98.44 30 GLY B O 1
ATOM 1417 N N . GLY B 1 31 ? -3.695 2.062 -2.184 1 98.75 31 GLY B N 1
ATOM 1418 C CA . GLY B 1 31 ? -2.25 2.189 -2.287 1 98.75 31 GLY B CA 1
ATOM 1419 C C . GLY B 1 31 ? -1.813 3.416 -3.064 1 98.75 31 GLY B C 1
ATOM 1420 O O . GLY B 1 31 ? -0.622 3.729 -3.123 1 98.75 31 GLY B O 1
ATOM 1421 N N . LEU B 1 32 ? -2.795 4.16 -3.607 1 98.81 32 LEU B N 1
ATOM 1422 C CA . LEU B 1 32 ? -2.486 5.301 -4.469 1 98.81 32 LEU B CA 1
ATOM 1423 C C . LEU B 1 32 ? -1.881 6.441 -3.66 1 98.81 32 LEU B C 1
ATOM 1425 O O . LEU B 1 32 ? -1.063 7.207 -4.176 1 98.81 32 LEU B O 1
ATOM 1429 N N . ILE B 1 33 ? -2.238 6.562 -2.369 1 98.88 33 ILE B N 1
ATOM 1430 C CA . ILE B 1 33 ? -1.65 7.602 -1.531 1 98.88 33 ILE B CA 1
ATOM 1431 C C . ILE B 1 33 ? -0.158 7.336 -1.348 1 98.88 33 ILE B C 1
ATOM 1433 O O . ILE B 1 33 ? 0.67 8.219 -1.59 1 98.88 33 ILE B O 1
ATOM 1437 N N . ALA B 1 34 ? 0.153 6.117 -0.989 1 98.88 34 ALA B N 1
ATOM 1438 C CA . ALA B 1 34 ? 1.548 5.727 -0.807 1 98.88 34 ALA B CA 1
ATOM 1439 C C . ALA B 1 34 ? 2.332 5.867 -2.109 1 98.88 34 ALA B C 1
ATOM 1441 O O . ALA B 1 34 ? 3.445 6.395 -2.115 1 98.88 34 ALA B O 1
ATOM 1442 N N . SER B 1 35 ? 1.709 5.379 -3.232 1 98.69 35 SER B N 1
ATOM 1443 C CA . SER B 1 35 ? 2.41 5.422 -4.512 1 98.69 35 SER B CA 1
ATOM 1444 C C . SER B 1 35 ? 2.715 6.855 -4.93 1 98.69 35 SER B C 1
ATOM 1446 O O . SER B 1 35 ? 3.783 7.133 -5.48 1 98.69 35 SER B O 1
ATOM 1448 N N . ALA B 1 36 ? 1.791 7.766 -4.676 1 98.81 36 ALA B N 1
ATOM 1449 C CA . ALA B 1 36 ? 1.998 9.172 -5.02 1 98.81 36 ALA B CA 1
ATOM 1450 C C . ALA B 1 36 ? 3.154 9.766 -4.219 1 98.81 36 ALA B C 1
ATOM 1452 O O . ALA B 1 36 ? 4.012 10.453 -4.777 1 98.81 36 ALA B O 1
ATOM 1453 N N . LEU B 1 37 ? 3.17 9.508 -2.924 1 98.81 37 LEU B N 1
ATOM 1454 C CA . LEU B 1 37 ? 4.227 10.023 -2.062 1 98.81 37 LEU B CA 1
ATOM 1455 C C . LEU B 1 37 ? 5.586 9.461 -2.471 1 98.81 37 LEU B C 1
ATOM 1457 O O . LEU B 1 37 ? 6.578 10.195 -2.506 1 98.81 37 LEU B O 1
ATOM 1461 N N . LEU B 1 38 ? 5.609 8.195 -2.871 1 98.56 38 LEU B N 1
ATOM 1462 C CA . LEU B 1 38 ? 6.863 7.527 -3.195 1 98.56 38 LEU B CA 1
ATOM 1463 C C . LEU B 1 38 ? 7.336 7.906 -4.594 1 98.56 38 LEU B C 1
ATOM 1465 O O . LEU B 1 38 ? 8.508 7.723 -4.93 1 98.56 38 LEU B O 1
ATOM 1469 N N . ALA B 1 39 ? 6.414 8.398 -5.406 1 98.38 39 ALA B N 1
ATOM 1470 C CA . ALA B 1 39 ? 6.766 8.781 -6.773 1 98.38 39 ALA B CA 1
ATOM 1471 C C . ALA B 1 39 ? 7.621 10.039 -6.789 1 98.38 39 ALA B C 1
ATOM 1473 O O . ALA B 1 39 ? 8.234 10.367 -7.809 1 98.38 39 ALA B O 1
ATOM 1474 N N . VAL B 1 40 ? 7.633 10.789 -5.695 1 98.25 40 VAL B N 1
ATOM 1475 C CA . VAL B 1 40 ? 8.445 11.992 -5.586 1 98.25 40 VAL B CA 1
ATOM 1476 C C . VAL B 1 40 ? 9.867 11.617 -5.168 1 98.25 40 VAL B C 1
ATOM 1478 O O . VAL B 1 40 ? 10.07 11.023 -4.109 1 98.25 40 VAL B O 1
ATOM 1481 N N . PRO B 1 41 ? 10.844 11.938 -6.039 1 96.12 41 PRO B N 1
ATOM 1482 C CA . PRO B 1 41 ? 12.227 11.633 -5.66 1 96.12 41 PRO B CA 1
ATOM 1483 C C . PRO B 1 41 ? 12.578 12.156 -4.27 1 96.12 41 PRO B C 1
ATOM 1485 O O . PRO B 1 41 ? 12.156 13.25 -3.891 1 96.12 41 PRO B O 1
ATOM 1488 N N . GLY B 1 42 ? 13.398 11.352 -3.492 1 95.94 42 GLY B N 1
ATOM 1489 C CA . GLY B 1 42 ? 13.781 11.742 -2.143 1 95.94 42 GLY B CA 1
ATOM 1490 C C . GLY B 1 42 ? 12.875 11.164 -1.074 1 95.94 42 GLY B C 1
ATOM 1491 O O . GLY B 1 42 ? 12.992 11.508 0.102 1 95.94 42 GLY B O 1
ATOM 1492 N N . ALA B 1 43 ? 12.078 10.242 -1.428 1 97.69 43 ALA B N 1
ATOM 1493 C CA . ALA B 1 43 ? 11.078 9.672 -0.535 1 97.69 43 ALA B CA 1
ATOM 1494 C C . ALA B 1 43 ? 11.727 9.047 0.696 1 97.69 43 ALA B C 1
ATOM 1496 O O . ALA B 1 43 ? 11.125 8.992 1.768 1 97.69 43 ALA B O 1
ATOM 1497 N N . SER B 1 44 ? 12.984 8.625 0.609 1 96.81 44 SER B N 1
ATOM 1498 C CA . SER B 1 44 ? 13.695 7.996 1.72 1 96.81 44 SER B CA 1
ATOM 1499 C C . SER B 1 44 ? 13.836 8.961 2.896 1 96.81 44 SER B C 1
ATOM 1501 O O . SER B 1 44 ? 14.062 8.531 4.031 1 96.81 44 SER B O 1
ATOM 1503 N N . ALA B 1 45 ? 13.648 10.227 2.623 1 97.69 45 ALA B N 1
ATOM 1504 C CA . ALA B 1 45 ? 13.812 11.234 3.664 1 97.69 45 ALA B CA 1
ATOM 1505 C C . ALA B 1 45 ? 12.531 11.398 4.477 1 97.69 45 ALA B C 1
ATOM 1507 O O . ALA B 1 45 ? 12.555 11.953 5.578 1 97.69 45 ALA B O 1
ATOM 1508 N N . TYR B 1 46 ? 11.383 10.906 3.885 1 98.75 46 TYR B N 1
ATOM 1509 C CA . TYR B 1 46 ? 10.18 11.32 4.594 1 98.75 46 TYR B CA 1
ATOM 1510 C C . TYR B 1 46 ? 9.164 10.188 4.664 1 98.75 46 TYR B C 1
ATOM 1512 O O . TYR B 1 46 ? 8.227 10.234 5.461 1 98.75 46 TYR B O 1
ATOM 1520 N N . PHE B 1 47 ? 9.211 9.211 3.826 1 98.88 47 PHE B N 1
ATOM 1521 C CA . PHE B 1 47 ? 8.219 8.141 3.803 1 98.88 47 PHE B CA 1
ATOM 1522 C C . PHE B 1 47 ? 8.695 6.941 4.617 1 98.88 47 PHE B C 1
ATOM 1524 O O . PHE B 1 47 ? 9.766 6.391 4.352 1 98.88 47 PHE B O 1
ATOM 1531 N N . VAL B 1 48 ? 7.91 6.465 5.559 1 98.88 48 VAL B N 1
ATOM 1532 C CA . VAL B 1 48 ? 8.344 5.383 6.434 1 98.88 48 VAL B CA 1
ATOM 1533 C C . VAL B 1 48 ? 7.801 4.051 5.926 1 98.88 48 VAL B C 1
ATOM 1535 O O . VAL B 1 48 ? 8.539 3.076 5.797 1 98.88 48 VAL B O 1
ATOM 1538 N N . GLY B 1 49 ? 6.496 3.977 5.684 1 98.88 49 GLY B N 1
ATOM 1539 C CA . GLY B 1 49 ? 5.785 2.779 5.262 1 98.88 49 GLY B CA 1
ATOM 1540 C C . GLY B 1 49 ? 4.285 2.969 5.199 1 98.88 49 GLY B C 1
ATOM 1541 O O . GLY B 1 49 ? 3.77 4.023 5.582 1 98.88 49 GLY B O 1
ATOM 1542 N N . SER B 1 50 ? 3.604 2.031 4.668 1 98.94 50 SER B N 1
ATOM 1543 C CA . SER B 1 50 ? 2.15 2.104 4.57 1 98.94 50 SER B CA 1
ATOM 1544 C C . SER B 1 50 ? 1.526 0.711 4.57 1 98.94 50 SER B C 1
ATOM 1546 O O . SER B 1 50 ? 2.217 -0.284 4.348 1 98.94 50 SER B O 1
ATOM 1548 N N . ALA B 1 51 ? 0.29 0.675 4.863 1 98.94 51 ALA B N 1
ATOM 1549 C CA . ALA B 1 51 ? -0.519 -0.539 4.793 1 98.94 51 ALA B CA 1
ATOM 1550 C C . ALA B 1 51 ? -1.839 -0.277 4.074 1 98.94 51 ALA B C 1
ATOM 1552 O O . ALA B 1 51 ? -2.455 0.775 4.258 1 98.94 51 ALA B O 1
ATOM 1553 N N . VAL B 1 52 ? -2.186 -1.215 3.227 1 98.94 52 VAL B N 1
ATOM 1554 C CA . VAL B 1 52 ? -3.559 -1.258 2.732 1 98.94 52 VAL B CA 1
ATOM 1555 C C . VAL B 1 52 ? -4.391 -2.205 3.596 1 98.94 52 VAL B C 1
ATOM 1557 O O . VAL B 1 52 ? -4.277 -3.426 3.471 1 98.94 52 VAL B O 1
ATOM 1560 N N . VAL B 1 53 ? -5.199 -1.624 4.426 1 98.81 53 VAL B N 1
ATOM 1561 C CA . VAL B 1 53 ? -6.012 -2.334 5.41 1 98.81 53 VAL B CA 1
ATOM 1562 C C . VAL B 1 53 ? -7.395 -2.617 4.828 1 98.81 53 VAL B C 1
ATOM 1564 O O . VAL B 1 53 ? -8.367 -1.941 5.168 1 98.81 53 VAL B O 1
ATOM 1567 N N . TYR B 1 54 ? -7.465 -3.662 4.113 1 98.06 54 TYR B N 1
ATOM 1568 C CA . TYR B 1 54 ? -8.664 -3.895 3.32 1 98.06 54 TYR B CA 1
ATOM 1569 C C . TYR B 1 54 ? -9.602 -4.871 4.023 1 98.06 54 TYR B C 1
ATOM 1571 O O . TYR B 1 54 ? -10.812 -4.855 3.789 1 98.06 54 TYR B O 1
ATOM 1579 N N . THR B 1 55 ? -9.039 -5.762 4.828 1 98.12 55 THR B N 1
ATOM 1580 C CA . THR B 1 55 ? -9.836 -6.777 5.512 1 98.12 55 THR B CA 1
ATOM 1581 C C . THR B 1 55 ? -9.625 -6.699 7.023 1 98.12 55 THR B C 1
ATOM 1583 O O . THR B 1 55 ? -8.703 -6.023 7.492 1 98.12 55 THR B O 1
ATOM 1586 N N . ARG B 1 56 ? -10.523 -7.445 7.719 1 97.38 56 ARG B N 1
ATOM 1587 C CA . ARG B 1 56 ? -10.383 -7.605 9.164 1 97.38 56 ARG B CA 1
ATOM 1588 C C . ARG B 1 56 ? -9.031 -8.219 9.516 1 97.38 56 ARG B C 1
ATOM 1590 O O . ARG B 1 56 ? -8.383 -7.801 10.477 1 97.38 56 ARG B O 1
ATOM 1597 N N . GLU B 1 57 ? -8.648 -9.133 8.727 1 98.06 57 GLU B N 1
ATOM 1598 C CA . GLU B 1 57 ? -7.359 -9.789 8.945 1 98.06 57 GLU B CA 1
ATOM 1599 C C . GLU B 1 57 ? -6.203 -8.812 8.766 1 98.06 57 GLU B C 1
ATOM 1601 O O . GLU B 1 57 ? -5.277 -8.781 9.578 1 98.06 57 GLU B O 1
ATOM 1606 N N . ALA B 1 58 ? -6.25 -8.023 7.754 1 98.75 58 ALA B N 1
ATOM 1607 C CA . ALA B 1 58 ? -5.211 -7.02 7.535 1 98.75 58 ALA B CA 1
ATOM 1608 C C . ALA B 1 58 ? -5.148 -6.031 8.695 1 98.75 58 ALA B C 1
ATOM 1610 O O . ALA B 1 58 ? -4.062 -5.633 9.125 1 98.75 58 ALA B O 1
ATOM 1611 N N . ARG B 1 59 ? -6.324 -5.641 9.156 1 98.75 59 ARG B N 1
ATOM 1612 C CA . ARG B 1 59 ? -6.371 -4.723 10.289 1 98.75 59 ARG B CA 1
ATOM 1613 C C . ARG B 1 59 ? -5.676 -5.32 11.508 1 98.75 59 ARG B C 1
ATOM 1615 O O . ARG B 1 59 ? -4.844 -4.668 12.141 1 98.75 59 ARG B O 1
ATOM 1622 N N . ARG B 1 60 ? -5.996 -6.527 11.797 1 98.5 60 ARG B N 1
ATOM 1623 C CA . ARG B 1 60 ? -5.441 -7.191 12.969 1 98.5 60 ARG B CA 1
ATOM 1624 C C . ARG B 1 60 ? -3.936 -7.395 12.82 1 98.5 60 ARG B C 1
ATOM 1626 O O . ARG B 1 60 ? -3.176 -7.117 13.75 1 98.5 60 ARG B O 1
ATOM 1633 N N . VAL B 1 61 ? -3.523 -7.789 11.695 1 98.44 61 VAL B N 1
ATOM 1634 C CA . VAL B 1 61 ? -2.162 -8.273 11.5 1 98.44 61 VAL B CA 1
ATOM 1635 C C . VAL B 1 61 ? -1.233 -7.098 11.195 1 98.44 61 VAL B C 1
ATOM 1637 O O . VAL B 1 61 ? -0.136 -7.008 11.75 1 98.44 61 VAL B O 1
A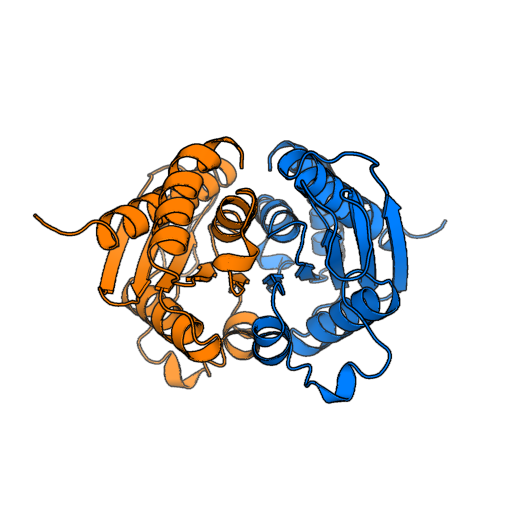TOM 1640 N N . LEU B 1 62 ? -1.632 -6.168 10.367 1 98.69 62 LEU B N 1
ATOM 1641 C CA . LEU B 1 62 ? -0.751 -5.094 9.93 1 98.69 62 LEU B CA 1
ATOM 1642 C C . LEU B 1 62 ? -0.822 -3.906 10.883 1 98.69 62 LEU B C 1
ATOM 1644 O O . LEU B 1 62 ? 0.165 -3.189 11.062 1 98.69 62 LEU B O 1
ATOM 1648 N N . MET B 1 63 ? -1.993 -3.775 11.484 1 98.69 63 MET B N 1
ATOM 1649 C CA . MET B 1 63 ? -2.199 -2.574 12.289 1 98.69 63 MET B CA 1
ATOM 1650 C C . MET B 1 63 ? -2.162 -2.902 13.781 1 98.69 63 MET B C 1
ATOM 1652 O O . MET B 1 63 ? -2.088 -2 14.617 1 98.69 63 MET B O 1
ATOM 1656 N N . ASP B 1 64 ? -2.166 -4.203 14.078 1 98.25 64 ASP B N 1
ATOM 1657 C CA . ASP B 1 64 ? -2.244 -4.621 15.477 1 98.25 64 ASP B CA 1
ATOM 1658 C C . ASP B 1 64 ? -3.453 -3.996 16.172 1 98.25 64 ASP B C 1
ATOM 1660 O O . ASP B 1 64 ? -3.334 -3.465 17.266 1 98.25 64 ASP B O 1
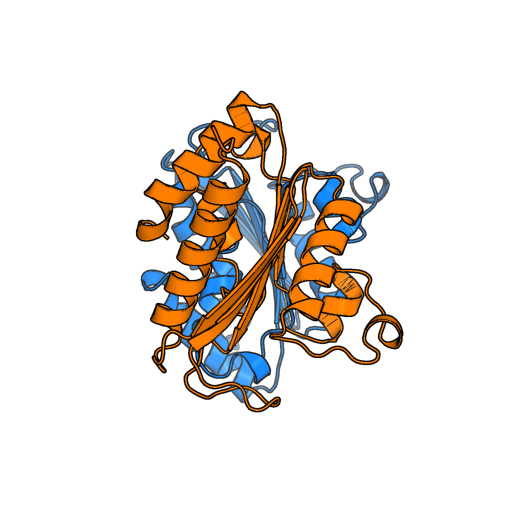ATOM 1664 N N . ILE B 1 65 ? -4.512 -3.977 15.5 1 98.62 65 ILE B N 1
ATOM 1665 C CA . ILE B 1 65 ? -5.793 -3.562 16.062 1 98.62 65 ILE B CA 1
ATOM 1666 C C . ILE B 1 65 ? -6.695 -4.781 16.25 1 98.62 65 ILE B C 1
ATOM 1668 O O . ILE B 1 65 ? -7.355 -5.223 15.305 1 98.62 65 ILE B O 1
ATOM 1672 N N . PRO B 1 66 ? -6.746 -5.246 17.469 1 97.94 66 PRO B N 1
ATOM 1673 C CA . PRO B 1 66 ? -7.551 -6.441 17.703 1 97.94 66 PRO B CA 1
ATOM 1674 C C . PRO B 1 66 ? -9.055 -6.156 17.703 1 97.94 66 PRO B C 1
ATOM 1676 O O . PRO B 1 66 ? -9.461 -4.996 17.797 1 97.94 66 PRO B O 1
ATOM 1679 N N . ASP B 1 67 ? -9.82 -7.172 17.641 1 97.88 67 ASP B N 1
ATOM 1680 C CA . ASP B 1 67 ? -11.273 -7.066 17.484 1 97.88 67 ASP B CA 1
ATOM 1681 C C . ASP B 1 67 ? -11.891 -6.277 18.641 1 97.88 67 ASP B C 1
ATOM 1683 O O . ASP B 1 67 ? -12.82 -5.492 18.438 1 97.88 67 ASP B O 1
ATOM 1687 N N . PRO B 1 68 ? -11.375 -6.406 19.828 1 97.56 68 PRO B N 1
ATOM 1688 C CA . PRO B 1 68 ? -11.977 -5.656 20.922 1 97.56 68 PRO B CA 1
ATOM 1689 C C . PRO B 1 68 ? -11.844 -4.145 20.766 1 97.56 68 PRO B C 1
ATOM 1691 O O . PRO B 1 68 ? -12.695 -3.387 21.234 1 97.56 68 PRO B O 1
ATOM 1694 N N . ASP B 1 69 ? -10.852 -3.689 20.016 1 96.88 69 ASP B N 1
ATOM 1695 C CA . ASP B 1 69 ? -10.617 -2.264 19.812 1 96.88 69 ASP B CA 1
ATOM 1696 C C . ASP B 1 69 ? -11.594 -1.698 18.781 1 96.88 69 ASP B C 1
ATOM 1698 O O . ASP B 1 69 ? -11.688 -0.48 18.609 1 96.88 69 ASP B O 1
ATOM 1702 N N . MET B 1 70 ? -12.367 -2.592 18.219 1 97.44 70 MET B N 1
ATOM 1703 C CA . MET B 1 70 ? -13.297 -2.176 17.172 1 97.44 70 MET B CA 1
ATOM 1704 C C . MET B 1 70 ? -14.703 -2.006 17.75 1 97.44 70 MET B C 1
ATOM 1706 O O . MET B 1 70 ? -15.625 -1.622 17.031 1 97.44 70 MET B O 1
ATOM 1710 N N . LYS B 1 71 ? -14.82 -2.193 19 1 96.56 71 LYS B N 1
ATOM 1711 C CA . LYS B 1 71 ? -16.141 -2.074 19.594 1 96.56 71 LYS B CA 1
ATOM 1712 C C . LYS B 1 71 ? -16.734 -0.692 19.344 1 96.56 71 LYS B C 1
ATOM 1714 O O . LYS B 1 71 ? -16.125 0.325 19.672 1 96.56 71 LYS B O 1
ATOM 1719 N N . GLY B 1 72 ? -17.891 -0.65 18.734 1 96.38 72 GLY B N 1
ATOM 1720 C CA . GLY B 1 72 ? -18.594 0.591 18.453 1 96.38 72 GLY B CA 1
ATOM 1721 C C . GLY B 1 72 ? -18.062 1.297 17.219 1 96.38 72 GLY B C 1
ATOM 1722 O O . GLY B 1 72 ? -18.484 2.408 16.891 1 96.38 72 GLY B O 1
ATOM 1723 N N . LEU B 1 73 ? -17.141 0.665 16.547 1 97.75 73 LEU B N 1
ATOM 1724 C CA . LEU B 1 73 ? -16.531 1.24 15.359 1 97.75 73 LEU B CA 1
ATOM 1725 C C . LEU B 1 73 ? -16.844 0.401 14.125 1 97.75 73 LEU B C 1
ATOM 1727 O O . LEU B 1 73 ? -17.031 -0.815 14.227 1 97.75 73 LEU B O 1
ATOM 1731 N N . ARG B 1 74 ? -16.938 1.088 13.062 1 96.69 74 ARG B N 1
ATOM 1732 C CA . ARG B 1 74 ? -17.031 0.4 11.773 1 96.69 74 ARG B CA 1
ATOM 1733 C C . ARG B 1 74 ? -16.047 0.989 10.766 1 96.69 74 ARG B C 1
ATOM 1735 O O . ARG B 1 74 ? -15.719 2.176 10.828 1 96.69 74 ARG B O 1
ATOM 1742 N N . SER B 1 75 ? -15.602 0.215 9.789 1 97.25 75 SER B N 1
ATOM 1743 C CA . SER B 1 75 ? -14.82 0.736 8.672 1 97.25 75 SER B CA 1
ATOM 1744 C C . SER B 1 75 ? -15.578 1.828 7.926 1 97.25 75 SER B C 1
ATOM 1746 O O . SER B 1 75 ? -16.797 1.95 8.062 1 97.25 75 SER B O 1
ATOM 1748 N N . SER B 1 76 ? -14.859 2.67 7.227 1 98.38 76 SER B N 1
ATOM 1749 C CA . SER B 1 76 ? -15.414 3.719 6.379 1 98.38 76 SER B CA 1
ATOM 1750 C C . SER B 1 76 ? -16.141 4.77 7.207 1 98.38 76 SER B C 1
ATOM 1752 O O . SER B 1 76 ? -17.156 5.32 6.77 1 98.38 76 SER B O 1
ATOM 1754 N N . SER B 1 77 ? -15.688 4.969 8.438 1 98.81 77 SER B N 1
ATOM 1755 C CA . SER B 1 77 ? -16.203 6.016 9.312 1 98.81 77 SER B CA 1
ATOM 1756 C C . SER B 1 77 ? -15.086 6.922 9.812 1 98.81 77 SER B C 1
ATOM 1758 O O . SER B 1 77 ? -13.914 6.547 9.758 1 98.81 77 SER B O 1
ATOM 1760 N N . GLU B 1 78 ? -15.5 8.062 10.289 1 98.81 78 GLU B N 1
ATOM 1761 C CA . GLU B 1 78 ? -14.5 9.016 10.758 1 98.81 78 GLU B CA 1
ATOM 1762 C C . GLU B 1 78 ? -13.773 8.484 11.992 1 98.81 78 GLU B C 1
ATOM 1764 O O . GLU B 1 78 ? -12.547 8.539 12.062 1 98.81 78 GLU B O 1
ATOM 1769 N N . PRO B 1 79 ? -14.5 7.895 12.961 1 98.81 79 PRO B N 1
ATOM 1770 C CA . PRO B 1 79 ? -13.773 7.379 14.125 1 98.81 79 PRO B CA 1
ATOM 1771 C C . PRO B 1 79 ? -12.773 6.285 13.758 1 98.81 79 PRO B C 1
ATOM 1773 O O . PRO B 1 79 ? -11.688 6.215 14.344 1 98.81 79 PRO B O 1
ATOM 1776 N N . TYR B 1 80 ? -13.117 5.461 12.805 1 98.88 80 TYR B N 1
ATOM 1777 C CA . TYR B 1 80 ? -12.203 4.41 12.367 1 98.88 80 TYR B CA 1
ATOM 1778 C C . TYR B 1 80 ? -11.008 4.996 11.625 1 98.88 80 TYR B C 1
ATOM 1780 O O . TYR B 1 80 ? -9.867 4.559 11.828 1 98.88 80 TYR B O 1
ATOM 1788 N N . ALA B 1 81 ? -11.25 5.98 10.789 1 98.94 81 ALA B N 1
ATOM 1789 C CA . ALA B 1 81 ? -10.156 6.652 10.102 1 98.94 81 ALA B CA 1
ATOM 1790 C C . ALA B 1 81 ? -9.172 7.258 11.094 1 98.94 81 ALA B C 1
ATOM 1792 O O . ALA B 1 81 ? -7.953 7.164 10.906 1 98.94 81 ALA B O 1
ATOM 1793 N N . GLU B 1 82 ? -9.688 7.875 12.125 1 98.88 82 GLU B N 1
ATOM 1794 C CA . GLU B 1 82 ? -8.844 8.469 13.156 1 98.88 82 GLU B CA 1
ATOM 1795 C C . GLU B 1 82 ? -8.016 7.402 13.867 1 98.88 82 GLU B C 1
ATOM 1797 O O . GLU B 1 82 ? -6.82 7.602 14.117 1 98.88 82 GLU B O 1
ATOM 1802 N N . LEU B 1 83 ? -8.68 6.309 14.164 1 98.88 83 LEU B N 1
ATOM 1803 C CA . LEU B 1 83 ? -7.98 5.195 14.797 1 98.88 83 LEU B CA 1
ATOM 1804 C C . LEU B 1 83 ? -6.832 4.707 13.922 1 98.88 83 LEU B C 1
ATOM 1806 O O . LEU B 1 83 ? -5.715 4.5 14.414 1 98.88 83 LEU B O 1
ATOM 1810 N N . LEU B 1 84 ? -7.07 4.551 12.656 1 98.94 84 LEU B N 1
ATOM 1811 C CA . LEU B 1 84 ? -6.059 4.062 11.727 1 98.94 84 LEU B CA 1
ATOM 1812 C C . LEU B 1 84 ? -4.871 5.02 11.664 1 98.94 84 LEU B C 1
ATOM 1814 O O . LEU B 1 84 ? -3.717 4.582 11.695 1 98.94 84 LEU B O 1
ATOM 1818 N N . ALA B 1 85 ? -5.195 6.293 11.555 1 98.94 85 ALA B N 1
ATOM 1819 C CA . ALA B 1 85 ? -4.129 7.289 11.445 1 98.94 85 ALA B CA 1
ATOM 1820 C C . ALA B 1 85 ? -3.252 7.293 12.688 1 98.94 85 ALA B C 1
ATOM 1822 O O . ALA B 1 85 ? -2.023 7.242 12.594 1 98.94 85 ALA B O 1
ATOM 1823 N N . LYS B 1 86 ? -3.879 7.312 13.82 1 98.81 86 LYS B N 1
ATOM 1824 C CA . LYS B 1 86 ? -3.133 7.324 15.078 1 98.81 86 LYS B CA 1
ATOM 1825 C C . LYS B 1 86 ? -2.318 6.043 15.242 1 98.81 86 LYS B C 1
ATOM 1827 O O . LYS B 1 86 ? -1.171 6.086 15.688 1 98.81 86 LYS B O 1
ATOM 1832 N N . GLN B 1 87 ? -2.902 4.945 14.914 1 98.88 87 GLN B N 1
ATOM 1833 C CA . GLN B 1 87 ? -2.266 3.643 15.078 1 98.88 87 GLN B CA 1
ATOM 1834 C C . GLN B 1 87 ? -1.031 3.518 14.188 1 98.88 87 GLN B C 1
ATOM 1836 O O . GLN B 1 87 ? 0.038 3.117 14.648 1 98.88 87 GLN B O 1
ATOM 1841 N N . ILE B 1 88 ? -1.169 3.84 12.93 1 98.94 88 ILE B N 1
ATOM 1842 C CA . ILE B 1 88 ? -0.045 3.648 12.023 1 98.94 88 ILE B CA 1
ATOM 1843 C C . ILE B 1 88 ? 1.07 4.633 12.367 1 98.94 88 ILE B C 1
ATOM 1845 O O . ILE B 1 88 ? 2.254 4.316 12.219 1 98.94 88 ILE B O 1
ATOM 1849 N N . ARG B 1 89 ? 0.702 5.848 12.773 1 98.88 89 ARG B N 1
ATOM 1850 C CA . ARG B 1 89 ? 1.692 6.832 13.203 1 98.88 89 ARG B CA 1
ATOM 1851 C C . ARG B 1 89 ? 2.535 6.297 14.359 1 98.88 89 ARG B C 1
ATOM 1853 O O . ARG B 1 89 ? 3.764 6.383 14.328 1 98.88 89 ARG B O 1
ATOM 1860 N N . SER B 1 90 ? 1.812 5.785 15.297 1 98.75 90 SER B N 1
ATOM 1861 C CA . SER B 1 90 ? 2.477 5.273 16.5 1 98.75 90 SER B CA 1
ATOM 1862 C C . SER B 1 90 ? 3.332 4.051 16.172 1 98.75 90 SER B C 1
ATOM 1864 O O . SER B 1 90 ? 4.484 3.961 16.609 1 98.75 90 SER B O 1
ATOM 1866 N N . ARG B 1 91 ? 2.861 3.125 15.453 1 98.62 91 ARG B N 1
ATOM 1867 C CA . ARG B 1 91 ? 3.541 1.868 15.156 1 98.62 91 ARG B CA 1
ATOM 1868 C C . ARG B 1 91 ? 4.828 2.115 14.375 1 98.62 91 ARG B C 1
ATOM 1870 O O . ARG B 1 91 ? 5.84 1.453 14.609 1 98.62 91 ARG B O 1
ATOM 1877 N N . LEU B 1 92 ? 4.77 3.119 13.469 1 98.81 92 LEU B N 1
ATOM 1878 C CA . LEU B 1 92 ? 5.918 3.318 12.594 1 98.81 92 LEU B CA 1
ATOM 1879 C C . LEU B 1 92 ? 6.777 4.48 13.078 1 98.81 92 LEU B C 1
ATOM 1881 O O . LEU B 1 92 ? 7.82 4.773 12.492 1 98.81 92 LEU B O 1
ATOM 1885 N N . GLY B 1 93 ? 6.316 5.145 14.117 1 98.75 93 GLY B N 1
ATOM 1886 C CA . GLY B 1 93 ? 7.082 6.242 14.688 1 98.75 93 GLY B CA 1
ATOM 1887 C C . GLY B 1 93 ? 7.215 7.426 13.742 1 98.75 93 GLY B C 1
ATOM 1888 O O . GLY B 1 93 ? 8.281 8.039 13.664 1 98.75 93 GLY B O 1
ATOM 1889 N N . ALA B 1 94 ? 6.199 7.742 12.984 1 98.88 94 ALA B N 1
ATOM 1890 C CA . ALA B 1 94 ? 6.254 8.836 12.016 1 98.88 94 ALA B CA 1
ATOM 1891 C C . ALA B 1 94 ? 5.781 10.141 12.641 1 98.88 94 ALA B C 1
ATOM 1893 O O . ALA B 1 94 ? 5.047 10.141 13.633 1 98.88 94 ALA B O 1
ATOM 1894 N N . ASP B 1 95 ? 6.156 11.242 12.102 1 98.94 95 ASP B N 1
ATOM 1895 C CA . ASP B 1 95 ? 5.695 12.555 12.562 1 98.94 95 ASP B CA 1
ATOM 1896 C C . ASP B 1 95 ? 4.246 12.797 12.148 1 98.94 95 ASP B C 1
ATOM 1898 O O . ASP B 1 95 ? 3.475 13.406 12.898 1 98.94 95 ASP B O 1
ATOM 1902 N N . TRP B 1 96 ? 3.891 12.359 10.93 1 98.94 96 TRP B N 1
ATOM 1903 C CA . TRP B 1 96 ? 2.549 12.484 10.367 1 98.94 96 TRP B CA 1
ATOM 1904 C C . TRP B 1 96 ? 2.006 11.125 9.945 1 98.94 96 TRP B C 1
ATOM 1906 O O . TRP B 1 96 ? 2.773 10.211 9.641 1 98.94 96 TRP B O 1
ATOM 1916 N N . ALA B 1 97 ? 0.727 11.055 9.984 1 98.94 97 ALA B N 1
ATOM 1917 C CA . ALA B 1 97 ? 0.064 9.914 9.352 1 98.94 97 ALA B CA 1
ATOM 1918 C C . ALA B 1 97 ? -1.186 10.359 8.594 1 98.94 97 ALA B C 1
ATOM 1920 O O . ALA B 1 97 ? -1.821 11.352 8.961 1 98.94 97 ALA B O 1
ATOM 1921 N N . LEU B 1 98 ? -1.441 9.695 7.586 1 98.94 98 LEU B N 1
ATOM 1922 C CA . LEU B 1 98 ? -2.637 9.852 6.766 1 98.94 98 LEU B CA 1
ATOM 1923 C C . LEU B 1 98 ? -3.391 8.531 6.641 1 98.94 98 LEU B C 1
ATOM 1925 O O . LEU B 1 98 ? -2.787 7.492 6.371 1 98.94 98 LEU B O 1
ATOM 1929 N N . SER B 1 99 ? -4.699 8.57 6.902 1 98.94 99 SER B N 1
ATOM 1930 C CA . SER B 1 99 ? -5.5 7.367 6.703 1 98.94 99 SER B CA 1
ATOM 1931 C C . SER B 1 99 ? -6.691 7.637 5.793 1 98.94 99 SER B C 1
ATOM 1933 O O . SER B 1 99 ? -7.148 8.773 5.68 1 98.94 99 SER B O 1
ATOM 1935 N N . GLU B 1 100 ? -7.137 6.695 5.113 1 98.94 100 GLU B N 1
ATOM 1936 C CA . GLU B 1 100 ? -8.297 6.719 4.227 1 98.94 100 GLU B CA 1
ATOM 1937 C C . GLU B 1 100 ? -9.047 5.391 4.262 1 98.94 100 GLU B C 1
ATOM 1939 O O . GLU B 1 100 ? -8.43 4.324 4.25 1 98.94 100 GLU B O 1
ATOM 1944 N N . THR B 1 101 ? -10.32 5.371 4.484 1 98.88 101 THR B N 1
ATOM 1945 C CA . THR B 1 101 ? -11.195 4.207 4.473 1 98.88 101 THR B CA 1
ATOM 1946 C C . THR B 1 101 ? -12.539 4.547 3.844 1 98.88 101 THR B C 1
ATOM 1948 O O . THR B 1 101 ? -13.133 5.586 4.148 1 98.88 101 THR B O 1
ATOM 1951 N N . GLY B 1 102 ? -13 3.701 2.908 1 98.69 102 GLY B N 1
ATOM 1952 C CA . GLY B 1 102 ? -14.227 4.078 2.217 1 98.69 102 GLY B CA 1
ATOM 1953 C C . GLY B 1 102 ? -14.758 2.986 1.307 1 98.69 102 GLY B C 1
ATOM 1954 O O . GLY B 1 102 ? -14.523 1.801 1.549 1 98.69 102 GLY B O 1
ATOM 1955 N N . ALA B 1 103 ? -15.617 3.389 0.424 1 98.5 103 ALA B N 1
ATOM 1956 C CA . ALA B 1 103 ? -16.234 2.553 -0.599 1 98.5 103 ALA B CA 1
ATOM 1957 C C . ALA B 1 103 ? -16.016 3.125 -1.993 1 98.5 103 ALA B C 1
ATOM 1959 O O . ALA B 1 103 ? -16.703 4.047 -2.416 1 98.5 103 ALA B O 1
ATOM 1960 N N . ALA B 1 104 ? -15.125 2.469 -2.768 1 98.31 104 ALA B N 1
ATOM 1961 C CA . ALA B 1 104 ? -14.711 3.035 -4.051 1 98.31 104 ALA B CA 1
ATOM 1962 C C . ALA B 1 104 ? -15.719 2.695 -5.148 1 98.31 104 ALA B C 1
ATOM 1964 O O . ALA B 1 104 ? -15.812 3.4 -6.156 1 98.31 104 ALA B O 1
ATOM 1965 N N . GLY B 1 105 ? -16.516 1.633 -4.906 1 97.88 105 GLY B N 1
ATOM 1966 C CA . GLY B 1 105 ? -17.5 1.255 -5.91 1 97.88 105 GLY B CA 1
ATOM 1967 C C . GLY B 1 105 ? -17.172 -0.054 -6.602 1 97.88 105 GLY B C 1
ATOM 1968 O O . GLY B 1 105 ? -16.219 -0.735 -6.23 1 97.88 105 GLY B O 1
ATOM 1969 N N . PRO B 1 106 ? -18.047 -0.529 -7.574 1 97.62 106 PRO B N 1
ATOM 1970 C CA . PRO B 1 106 ? -19.203 0.206 -8.117 1 97.62 106 PRO B CA 1
ATOM 1971 C C . PRO B 1 106 ? -20.391 0.205 -7.176 1 97.62 106 PRO B C 1
ATOM 1973 O O . PRO B 1 106 ? -21.328 1.004 -7.348 1 97.62 106 PRO B O 1
ATOM 1976 N N . SER B 1 107 ? -20.344 -0.751 -6.336 1 95.75 107 SER B N 1
ATOM 1977 C CA . SER B 1 107 ? -21.422 -0.79 -5.344 1 95.75 107 SER B CA 1
ATOM 1978 C C . SER B 1 107 ? -20.984 -0.136 -4.035 1 95.75 107 SER B C 1
ATOM 1980 O O . SER B 1 107 ? -19.797 0.143 -3.84 1 95.75 107 SER B O 1
ATOM 1982 N N . GLY B 1 108 ? -21.922 0.235 -3.158 1 96.56 108 GLY B N 1
ATOM 1983 C CA . GLY B 1 108 ? -21.594 0.669 -1.81 1 96.56 108 GLY B CA 1
ATOM 1984 C C . GLY B 1 108 ? -20.984 -0.429 -0.961 1 96.56 108 GLY B C 1
ATOM 1985 O O . GLY B 1 108 ? -20.422 -1.391 -1.492 1 96.56 108 GLY B O 1
ATOM 1986 N N . ASN B 1 109 ? -20.891 -0.217 0.319 1 96.5 109 ASN B N 1
ATOM 1987 C CA . ASN B 1 109 ? -20.312 -1.235 1.183 1 96.5 109 ASN B CA 1
ATOM 1988 C C . ASN B 1 109 ? -21.344 -1.854 2.109 1 96.5 109 ASN B C 1
ATOM 1990 O O . ASN B 1 109 ? -22.531 -1.497 2.053 1 96.5 109 ASN B O 1
ATOM 1994 N N . ARG B 1 110 ? -20.953 -2.799 2.846 1 94.44 110 ARG B N 1
ATOM 1995 C CA . ARG B 1 110 ? -21.844 -3.611 3.66 1 94.44 110 ARG B CA 1
ATOM 1996 C C . ARG B 1 110 ? -22.438 -2.793 4.801 1 94.44 110 ARG B C 1
ATOM 1998 O O . ARG B 1 110 ? -23.406 -3.225 5.445 1 94.44 110 ARG B O 1
ATOM 2005 N N . TYR B 1 111 ? -21.953 -1.601 5.047 1 96.25 111 TY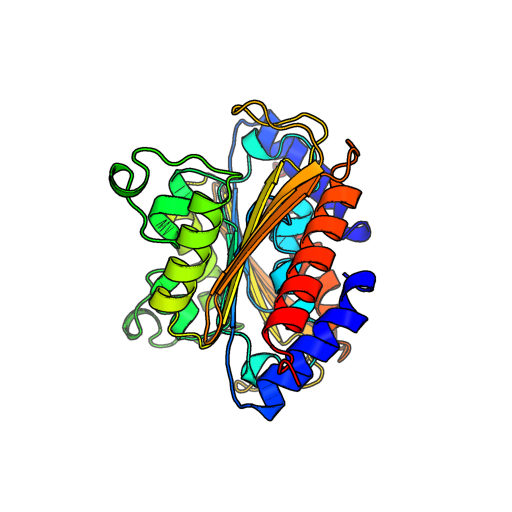R B N 1
ATOM 2006 C CA . TYR B 1 111 ? -22.438 -0.771 6.145 1 96.25 111 TYR B CA 1
ATOM 2007 C C . TYR B 1 111 ? -23.516 0.185 5.668 1 96.25 111 TYR B C 1
ATOM 2009 O O . TYR B 1 111 ? -24.094 0.922 6.469 1 96.25 111 TYR B O 1
ATOM 2017 N N . GLY B 1 112 ? -23.672 0.197 4.332 1 97.19 112 GLY B N 1
ATOM 2018 C CA . GLY B 1 112 ? -24.734 1.022 3.777 1 97.19 112 GLY B CA 1
ATOM 2019 C C . GLY B 1 112 ? -24.219 2.297 3.135 1 97.19 112 GLY B C 1
ATOM 2020 O O . GLY B 1 112 ? -25 3.072 2.574 1 97.19 112 GLY B O 1
ATOM 2021 N N . ASP B 1 113 ? -22.922 2.523 3.158 1 98.25 113 ASP B N 1
ATOM 2022 C CA . ASP B 1 113 ? -22.375 3.693 2.484 1 98.25 113 ASP B CA 1
ATOM 2023 C C . ASP B 1 113 ? -22.406 3.525 0.968 1 98.25 113 ASP B C 1
ATOM 2025 O O . ASP B 1 113 ? -22.141 2.436 0.454 1 98.25 113 ASP B O 1
ATOM 2029 N N . ALA B 1 114 ? -22.688 4.621 0.245 1 98.44 114 ALA B N 1
ATOM 2030 C CA . ALA B 1 114 ? -22.719 4.59 -1.215 1 98.44 114 ALA B CA 1
ATOM 2031 C C . ALA B 1 114 ? -21.312 4.551 -1.797 1 98.44 114 ALA B C 1
ATOM 2033 O O . ALA B 1 114 ? -20.344 4.953 -1.139 1 98.44 114 ALA B O 1
ATOM 2034 N N . ALA B 1 115 ? -21.25 4.074 -3.037 1 98.5 115 ALA B N 1
ATOM 2035 C CA . ALA B 1 115 ? -20 4.27 -3.781 1 98.5 115 ALA B CA 1
ATOM 2036 C C . ALA B 1 115 ? -19.594 5.742 -3.791 1 98.5 115 ALA B C 1
ATOM 2038 O O . ALA B 1 115 ? -20.438 6.625 -3.967 1 98.5 115 ALA B O 1
ATOM 2039 N N . GLY B 1 116 ? -18.297 5.973 -3.521 1 98.75 116 GLY B N 1
ATOM 2040 C CA . GLY B 1 116 ? -17.812 7.348 -3.51 1 98.75 116 GLY B CA 1
ATOM 2041 C C . GLY B 1 116 ? -17.688 7.922 -2.113 1 98.75 116 GLY B C 1
ATOM 2042 O O . GLY B 1 116 ? -17.219 9.047 -1.94 1 98.75 116 GLY B O 1
ATOM 2043 N N . HIS B 1 117 ? -18.047 7.07 -1.065 1 98.88 117 HIS B N 1
ATOM 2044 C CA . HIS B 1 117 ? -17.891 7.457 0.331 1 98.88 117 HIS B CA 1
ATOM 2045 C C . HIS B 1 117 ? -16.484 7.16 0.834 1 98.88 117 HIS B C 1
ATOM 2047 O O . HIS B 1 117 ? -15.984 6.043 0.677 1 98.88 117 HIS B O 1
ATOM 2053 N N . THR B 1 118 ? -15.844 8.172 1.454 1 98.94 118 THR B N 1
ATOM 2054 C CA . THR B 1 118 ? -14.578 7.887 2.121 1 98.94 118 THR B CA 1
ATOM 2055 C C . THR B 1 118 ? -14.375 8.805 3.322 1 98.94 118 THR B C 1
ATOM 2057 O O . THR B 1 118 ? -14.875 9.938 3.336 1 98.94 118 THR B O 1
ATOM 2060 N N . CYS B 1 119 ? -13.734 8.32 4.301 1 98.94 119 CYS B N 1
ATOM 2061 C CA . CYS B 1 119 ? -13.273 9.078 5.457 1 98.94 119 CYS B CA 1
ATOM 2062 C C . CYS B 1 119 ? -11.758 9.172 5.484 1 98.94 119 CYS B C 1
ATOM 2064 O O . CYS B 1 119 ? -11.062 8.188 5.215 1 98.94 119 CYS B O 1
ATOM 2066 N N . ILE B 1 120 ? -11.297 10.352 5.773 1 98.94 120 ILE B N 1
ATOM 2067 C CA . ILE B 1 120 ? -9.867 10.648 5.766 1 98.94 120 ILE B CA 1
ATOM 2068 C C . ILE B 1 120 ? -9.469 11.305 7.086 1 98.94 120 ILE B C 1
ATOM 2070 O O . ILE B 1 120 ? -10.164 12.18 7.59 1 98.94 120 ILE B O 1
ATOM 2074 N N . ALA B 1 121 ? -8.375 10.836 7.629 1 98.94 121 ALA B N 1
ATOM 2075 C CA . ALA B 1 121 ? -7.887 11.438 8.867 1 98.94 121 ALA B CA 1
ATOM 2076 C C . ALA B 1 121 ? -6.391 11.727 8.781 1 98.94 121 ALA B C 1
ATOM 2078 O O . ALA B 1 121 ? -5.648 11 8.117 1 98.94 121 ALA B O 1
ATOM 2079 N N . VAL B 1 122 ? -6 12.766 9.406 1 98.88 122 VAL B N 1
ATOM 2080 C CA . VAL B 1 122 ? -4.605 13.156 9.594 1 98.88 122 VAL B CA 1
ATOM 2081 C C . VAL B 1 122 ? -4.258 13.125 11.086 1 98.88 122 VAL B C 1
ATOM 2083 O O . VAL B 1 122 ? -5.023 13.609 11.914 1 98.88 122 VAL B O 1
ATOM 2086 N N . ALA B 1 123 ? -3.188 12.492 11.406 1 98.88 123 ALA B N 1
ATOM 2087 C CA . ALA B 1 123 ? -2.65 12.523 12.766 1 98.88 123 ALA B CA 1
ATOM 2088 C C . ALA B 1 123 ? -1.225 13.062 12.781 1 98.88 123 ALA B C 1
ATOM 2090 O O . ALA B 1 123 ? -0.38 12.633 11.992 1 98.88 123 ALA B O 1
ATOM 2091 N N . GLY B 1 124 ? -0.868 13.93 13.523 1 98.25 124 GLY B N 1
ATOM 2092 C CA . GLY B 1 124 ? 0.42 14.586 13.695 1 98.25 124 GLY B CA 1
ATOM 2093 C C . GLY B 1 124 ? 0.368 15.766 14.641 1 98.25 124 GLY B C 1
ATOM 2094 O O . GLY B 1 124 ? -0.34 15.734 15.648 1 98.25 124 GLY B O 1
ATOM 2095 N N . PRO B 1 125 ? 1.247 16.688 14.461 1 97 125 PRO B N 1
ATOM 2096 C CA . PRO B 1 125 ? 1.141 17.891 15.289 1 97 125 PRO B CA 1
ATOM 2097 C C . PRO B 1 125 ? -0.268 18.484 15.297 1 97 125 PRO B C 1
ATOM 2099 O O . PRO B 1 125 ? -0.678 19.109 16.281 1 97 125 PRO B O 1
ATOM 2102 N N . ARG B 1 126 ? -0.966 18.297 14.188 1 97.19 126 ARG B N 1
ATOM 2103 C CA . ARG B 1 126 ? -2.395 18.578 14.086 1 97.19 126 ARG B CA 1
ATOM 2104 C C . ARG B 1 126 ? -3.17 17.312 13.695 1 97.19 126 ARG B C 1
ATOM 2106 O O . ARG B 1 126 ? -2.637 16.438 13.016 1 97.19 126 ARG B O 1
ATOM 2113 N N . GLN B 1 127 ? -4.371 17.297 14.195 1 97.94 127 GLN B N 1
ATOM 2114 C CA . GLN B 1 127 ? -5.25 16.172 13.883 1 97.94 127 GLN B CA 1
ATOM 2115 C C . GLN B 1 127 ? -6.57 16.656 13.281 1 97.94 127 GLN B C 1
ATOM 2117 O O . GLN B 1 127 ? -7.105 17.688 13.703 1 97.94 127 GLN B O 1
ATOM 2122 N N . ALA B 1 128 ? -7.066 15.969 12.305 1 98.69 128 ALA B N 1
ATOM 2123 C CA . ALA B 1 128 ? -8.344 16.297 11.688 1 98.69 128 ALA B CA 1
ATOM 2124 C C . ALA B 1 128 ? -8.922 15.094 10.945 1 98.69 128 ALA B C 1
ATOM 2126 O O . ALA B 1 128 ? -8.203 14.156 10.617 1 98.69 128 ALA B O 1
ATOM 2127 N N . VAL B 1 129 ? -10.18 15.117 10.773 1 98.88 129 VAL B N 1
ATOM 2128 C CA . VAL B 1 129 ? -10.883 14.062 10.055 1 98.88 129 VAL B CA 1
ATOM 2129 C C . VAL B 1 129 ? -11.977 14.664 9.18 1 98.88 129 VAL B C 1
ATOM 2131 O O . VAL B 1 129 ? -12.484 15.75 9.477 1 98.88 129 VAL B O 1
ATOM 2134 N N . MET B 1 130 ? -12.297 14.039 8.062 1 98.88 130 MET B N 1
ATOM 2135 C CA . MET B 1 130 ? -13.367 14.508 7.188 1 98.88 130 MET B CA 1
ATOM 2136 C C . MET B 1 130 ? -14.008 13.344 6.441 1 98.88 130 MET B C 1
ATOM 2138 O O . MET B 1 130 ? -13.414 12.273 6.32 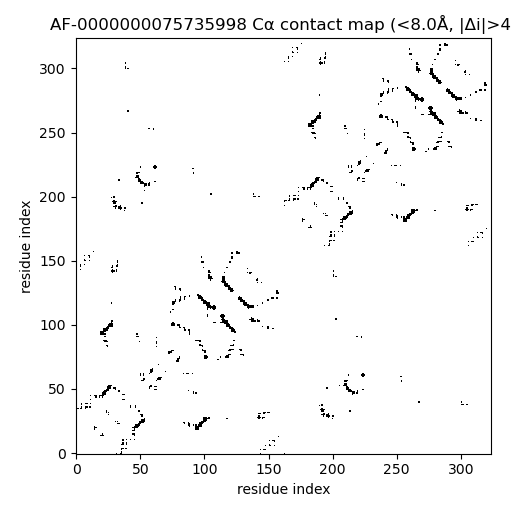1 98.88 130 MET B O 1
ATOM 2142 N N . THR B 1 131 ? -15.18 13.602 5.98 1 98.88 131 THR B N 1
ATOM 2143 C CA . THR B 1 131 ? -15.891 12.688 5.094 1 98.88 131 THR B CA 1
ATOM 2144 C C . THR B 1 131 ? -16.094 13.312 3.719 1 98.88 131 THR B C 1
ATOM 2146 O O . THR B 1 131 ? -16.406 14.5 3.609 1 98.88 131 THR B O 1
ATOM 2149 N N . LEU B 1 132 ? -15.852 12.547 2.695 1 98.81 132 LEU B N 1
ATOM 2150 C CA . LEU B 1 132 ? -16.094 12.93 1.311 1 98.81 132 LEU B CA 1
ATOM 2151 C C . LEU B 1 132 ? -17.125 12.008 0.667 1 98.81 132 LEU B C 1
ATOM 2153 O O . LEU B 1 132 ? -17.078 10.789 0.85 1 98.81 132 LEU B O 1
ATOM 2157 N N . GLU B 1 133 ? -18.031 12.586 -0.055 1 98.75 133 GLU B N 1
ATOM 2158 C CA . GLU B 1 133 ? -18.922 11.883 -0.969 1 98.75 133 GLU B CA 1
ATOM 2159 C C . GLU B 1 133 ? -18.75 12.367 -2.404 1 98.75 133 GLU B C 1
ATOM 2161 O O . GLU B 1 133 ? -19.078 13.508 -2.727 1 98.75 133 GLU B O 1
ATOM 2166 N N . THR B 1 134 ? -18.297 11.438 -3.299 1 98.56 134 THR B N 1
ATOM 2167 C CA . THR B 1 134 ? -18.078 11.867 -4.676 1 98.56 134 THR B CA 1
ATOM 2168 C C . THR B 1 134 ? -19.344 11.734 -5.496 1 98.56 134 THR B C 1
ATOM 2170 O O . THR B 1 134 ? -19.469 12.344 -6.562 1 98.56 134 THR B O 1
ATOM 2173 N N . GLU B 1 135 ? -20.25 10.836 -5.117 1 96.75 135 GLU B N 1
ATOM 2174 C CA . GLU B 1 135 ? -21.5 10.523 -5.797 1 96.75 135 GLU B CA 1
ATOM 2175 C C . GLU B 1 135 ? -21.25 9.789 -7.109 1 96.75 135 GLU B C 1
ATOM 2177 O O . GLU B 1 135 ? -22.094 9.781 -8 1 96.75 135 GLU B O 1
ATOM 2182 N N . SER B 1 136 ? -20.141 9.281 -7.324 1 98.31 136 SER B N 1
ATOM 2183 C CA . SER B 1 136 ? -19.766 8.469 -8.484 1 98.31 136 SER B CA 1
ATOM 2184 C C . SER B 1 136 ? -19.688 6.992 -8.117 1 98.31 136 SER B C 1
ATOM 2186 O O . SER B 1 136 ? -19.234 6.641 -7.023 1 98.31 136 SER B O 1
ATOM 2188 N N . ALA B 1 137 ? -20.047 6.195 -9.039 1 98.12 137 ALA B N 1
ATOM 2189 C CA . ALA B 1 137 ? -19.938 4.754 -8.844 1 98.12 137 ALA B CA 1
ATOM 2190 C C . ALA B 1 137 ? -18.688 4.191 -9.531 1 98.12 137 ALA B C 1
ATOM 2192 O O . ALA B 1 137 ? -18.438 2.984 -9.484 1 98.12 137 ALA B O 1
ATOM 2193 N N . ASP B 1 138 ? -17.938 5.082 -10.172 1 98.12 138 ASP B N 1
ATOM 2194 C CA . ASP B 1 138 ? -16.75 4.641 -10.875 1 98.12 138 ASP B CA 1
ATOM 2195 C C . ASP B 1 138 ? -15.602 4.367 -9.906 1 98.12 138 ASP B C 1
ATOM 2197 O O . ASP B 1 138 ? -14.992 5.297 -9.383 1 98.12 138 ASP B O 1
ATOM 2201 N N . ARG B 1 139 ? -15.289 3.117 -9.773 1 98.12 139 ARG B N 1
ATOM 2202 C CA . ARG B 1 139 ? -14.328 2.668 -8.781 1 98.12 139 ARG B CA 1
ATOM 2203 C C . ARG B 1 139 ? -12.977 3.35 -8.977 1 98.12 139 ARG B C 1
ATOM 2205 O O . ARG B 1 139 ? -12.43 3.939 -8.039 1 98.12 139 ARG B O 1
ATOM 2212 N N . VAL B 1 140 ? -12.414 3.32 -10.18 1 98 140 VAL B N 1
ATOM 2213 C CA . VAL B 1 140 ? -11.07 3.826 -10.453 1 98 140 VAL B CA 1
ATOM 2214 C C . VAL B 1 140 ? -11.039 5.34 -10.258 1 98 140 VAL B C 1
ATOM 2216 O O . VAL B 1 140 ? -10.102 5.875 -9.664 1 98 140 VAL B O 1
ATOM 2219 N N . GLU B 1 141 ? -12.023 5.996 -10.719 1 97.81 141 GLU B N 1
ATOM 2220 C CA . GLU B 1 141 ? -12.125 7.438 -10.508 1 97.81 141 GLU B CA 1
ATOM 2221 C C . GLU B 1 141 ? -12.188 7.773 -9.016 1 97.81 141 GLU B C 1
ATOM 2223 O O . GLU B 1 141 ? -11.516 8.695 -8.555 1 97.81 141 GLU B O 1
ATOM 2228 N N . ASN B 1 142 ? -13.016 7.043 -8.258 1 98.62 142 ASN B N 1
ATOM 2229 C CA . ASN B 1 142 ? -13.148 7.277 -6.824 1 98.62 142 ASN B CA 1
ATOM 2230 C C . ASN B 1 142 ? -11.82 7.062 -6.102 1 98.62 142 ASN B C 1
ATOM 2232 O O . ASN B 1 142 ? -11.445 7.855 -5.234 1 98.62 142 ASN B O 1
ATOM 2236 N N . MET B 1 143 ? -11.117 6 -6.457 1 98.75 143 MET B N 1
ATOM 2237 C CA . MET B 1 143 ? -9.82 5.738 -5.844 1 98.75 143 MET B CA 1
ATOM 2238 C C . MET B 1 143 ? -8.883 6.934 -6.016 1 98.75 143 MET B C 1
ATOM 2240 O O . MET B 1 143 ? -8.219 7.352 -5.062 1 98.75 143 MET B O 1
ATOM 2244 N N . HIS B 1 144 ? -8.859 7.492 -7.195 1 98.56 144 HIS B N 1
ATOM 2245 C CA . HIS B 1 144 ? -8 8.641 -7.48 1 98.56 144 HIS B CA 1
ATOM 2246 C C . HIS B 1 144 ? -8.438 9.867 -6.688 1 98.56 144 HIS B C 1
ATOM 2248 O O . HIS B 1 144 ? -7.602 10.586 -6.137 1 98.56 144 HIS B O 1
ATOM 2254 N N . VAL B 1 145 ? -9.719 10.102 -6.648 1 98.75 145 VAL B N 1
ATOM 2255 C CA . VAL B 1 145 ? -10.242 11.266 -5.938 1 98.75 145 VAL B CA 1
ATOM 2256 C C . VAL B 1 145 ? -9.977 11.117 -4.441 1 98.75 145 VAL B C 1
ATOM 2258 O O . VAL B 1 145 ? -9.641 12.094 -3.764 1 98.75 145 VAL B O 1
ATOM 2261 N N . PHE B 1 146 ? -10.133 9.883 -3.9 1 98.88 146 PHE B N 1
ATOM 2262 C CA . PHE B 1 146 ? -9.828 9.633 -2.498 1 98.88 146 PHE B CA 1
ATOM 2263 C C . PHE B 1 146 ? -8.383 9.984 -2.182 1 98.88 146 PHE B C 1
ATOM 2265 O O . PHE B 1 146 ? -8.109 10.703 -1.219 1 98.88 146 PHE B O 1
ATOM 2272 N N . ALA B 1 147 ? -7.48 9.555 -3.039 1 98.94 147 ALA B N 1
ATOM 2273 C CA . ALA B 1 147 ? -6.059 9.789 -2.826 1 98.94 147 ALA B CA 1
ATOM 2274 C C . ALA B 1 147 ? -5.727 11.281 -2.943 1 98.94 147 ALA B C 1
ATOM 2276 O O . ALA B 1 147 ? -5 11.828 -2.111 1 98.94 147 ALA B O 1
ATOM 2277 N N . ALA B 1 148 ? -6.277 11.906 -3.967 1 98.88 148 ALA B N 1
ATOM 2278 C CA . ALA B 1 148 ? -6.031 13.336 -4.168 1 98.88 148 ALA B CA 1
ATOM 2279 C C . ALA B 1 148 ? -6.543 14.148 -2.984 1 98.88 148 ALA B C 1
ATOM 2281 O O . ALA B 1 148 ? -5.863 15.062 -2.514 1 98.88 148 ALA B O 1
ATOM 2282 N N . THR B 1 149 ? -7.723 13.844 -2.516 1 98.88 149 THR B N 1
ATOM 2283 C CA . THR B 1 149 ? -8.336 14.562 -1.4 1 98.88 149 THR B CA 1
ATOM 2284 C C . THR B 1 149 ? -7.535 14.344 -0.118 1 98.88 149 THR B C 1
ATOM 2286 O O . THR B 1 149 ? -7.336 15.273 0.66 1 98.88 149 THR B O 1
ATOM 2289 N N . ALA B 1 150 ? -7.105 13.109 0.091 1 98.94 150 ALA B N 1
ATOM 2290 C CA . ALA B 1 150 ? -6.312 12.797 1.277 1 98.94 150 ALA B CA 1
ATOM 2291 C C . ALA B 1 150 ? -5.027 13.625 1.312 1 98.94 150 ALA B C 1
ATOM 2293 O O . ALA B 1 150 ? -4.691 14.211 2.342 1 98.94 150 ALA B O 1
ATOM 2294 N N . LEU B 1 151 ? -4.309 13.711 0.207 1 98.94 151 LEU B N 1
ATOM 2295 C CA . LEU B 1 151 ? -3.055 14.453 0.137 1 98.94 151 LEU B CA 1
ATOM 2296 C C . LEU B 1 151 ? -3.295 15.953 0.301 1 98.94 151 LEU B C 1
ATOM 2298 O O . LEU B 1 151 ? -2.533 16.641 0.988 1 98.94 151 LEU B O 1
ATOM 2302 N N . THR B 1 152 ? -4.348 16.422 -0.338 1 98.81 152 THR B N 1
ATOM 2303 C CA . THR B 1 152 ? -4.695 17.844 -0.214 1 98.81 152 THR B CA 1
ATOM 2304 C C . THR B 1 152 ? -5.055 18.188 1.229 1 98.81 152 THR B C 1
ATOM 2306 O O . THR B 1 152 ? -4.664 19.234 1.735 1 98.81 152 THR B O 1
ATOM 2309 N N . PHE B 1 153 ? -5.816 17.297 1.864 1 98.81 153 PHE B N 1
ATOM 2310 C CA . PHE B 1 153 ? -6.211 17.453 3.258 1 98.81 153 PHE B CA 1
ATOM 2311 C C . PHE B 1 153 ? -4.992 17.516 4.168 1 98.81 153 PHE B C 1
ATOM 2313 O O . PHE B 1 153 ? -4.891 18.375 5.035 1 98.81 153 PHE B O 1
ATOM 2320 N N . LEU B 1 154 ? -4.039 16.641 3.953 1 98.81 154 LEU B N 1
ATOM 2321 C CA . LEU B 1 154 ? -2.789 16.625 4.703 1 98.81 154 LEU B CA 1
ATOM 2322 C C . LEU B 1 154 ? -2.027 17.938 4.504 1 98.81 154 LEU B C 1
ATOM 2324 O O . LEU B 1 154 ? -1.543 18.531 5.473 1 98.81 154 LEU B O 1
ATOM 2328 N N . LEU B 1 155 ? -1.923 18.344 3.246 1 98.44 155 LEU B N 1
ATOM 2329 C CA . LEU B 1 155 ? -1.201 19.562 2.93 1 98.44 155 LEU B CA 1
ATOM 2330 C C . LEU B 1 155 ? -1.796 20.75 3.68 1 98.44 155 LEU B C 1
ATOM 2332 O O . LEU B 1 155 ? -1.06 21.594 4.199 1 98.44 155 LEU B O 1
ATOM 2336 N N . ARG B 1 156 ? -3.107 20.781 3.725 1 97.94 156 ARG B N 1
ATOM 2337 C CA . ARG B 1 156 ? -3.787 21.844 4.449 1 97.94 156 ARG B CA 1
ATOM 2338 C C . ARG B 1 156 ? -3.428 21.828 5.93 1 97.94 156 ARG B C 1
ATOM 2340 O O . ARG B 1 156 ? -3.227 22.875 6.547 1 97.94 156 ARG B O 1
ATOM 2347 N N . MET B 1 157 ? -3.322 20.656 6.5 1 97.44 157 MET B N 1
ATOM 2348 C CA . MET B 1 157 ? -3.025 20.516 7.922 1 97.44 157 MET B CA 1
ATOM 2349 C C . MET B 1 157 ? -1.571 20.875 8.211 1 97.44 157 MET B C 1
ATOM 2351 O O . MET B 1 157 ? -1.241 21.312 9.312 1 97.44 157 MET B O 1
ATOM 2355 N N . MET B 1 158 ? -0.718 20.703 7.211 1 96.81 158 MET B N 1
ATOM 2356 C CA . MET B 1 158 ? 0.708 20.953 7.379 1 96.81 158 MET B CA 1
ATOM 2357 C C . MET B 1 158 ? 1.014 22.438 7.199 1 96.81 158 MET B C 1
ATOM 2359 O O . MET B 1 158 ? 2.104 22.906 7.543 1 96.81 158 MET B O 1
ATOM 2363 N N . THR B 1 159 ? 0.084 23.125 6.547 1 90.44 159 THR B N 1
ATOM 2364 C CA . THR B 1 159 ? 0.273 24.547 6.277 1 90.44 159 THR B CA 1
ATOM 2365 C C . THR B 1 159 ? -0.125 25.375 7.488 1 90.44 159 THR B C 1
ATOM 2367 O O . THR B 1 159 ? -1.25 25.266 7.98 1 90.44 159 THR B O 1
ATOM 2370 N N . PRO B 1 160 ? 0.913 26.094 8.047 1 81.62 160 PRO B N 1
ATOM 2371 C CA . PRO B 1 160 ? 0.616 26.922 9.211 1 81.62 160 PRO B CA 1
ATOM 2372 C C . PRO B 1 160 ? -0.536 27.906 8.961 1 81.62 160 PRO B C 1
ATOM 2374 O O . PRO B 1 160 ? -0.693 28.406 7.844 1 81.62 160 PRO B O 1
ATOM 2377 N N . ILE B 1 161 ? -1.505 27.891 9.898 1 71.19 161 ILE B N 1
ATOM 2378 C CA . ILE B 1 161 ? -2.574 28.875 9.867 1 71.19 161 ILE B CA 1
ATOM 2379 C C . ILE B 1 161 ? -2.004 30.266 10.164 1 71.19 161 ILE B C 1
ATOM 2381 O O . ILE B 1 161 ? -1.263 30.438 11.133 1 71.19 161 ILE B O 1
ATOM 2385 N N . GLY B 1 162 ? -1.6 31.047 9.172 1 51.53 162 GLY B N 1
ATOM 2386 C CA . GLY B 1 162 ? -1.236 32.438 9.492 1 51.53 162 GLY B CA 1
ATOM 2387 C C . GLY B 1 162 ? -2.129 33.062 10.547 1 51.53 162 GLY B C 1
ATOM 2388 O O . GLY B 1 162 ? -3.256 32.594 10.758 1 51.53 162 GLY B O 1
#

Nearest PDB structures (foldseek):
  5kol-assembly2_D  TM=9.319E-01  e=7.761E-15  Escherichia coli O157:H7
  5kvk-assembly1_A-2  TM=9.333E-01  e=2.640E-14  Klebsiella pneumoniae 700603
  5v01-assembly1_B  TM=9.330E-01  e=4.420E-14  Klebsiella pneumoniae subsp. pneumoniae MGH 78578
  5vu3-assembly2_B  TM=9.240E-01  e=5.719E-14  Enterobacter cloacae subsp. cloacae ATCC 13047
  6l19-assembly1_B  TM=9.298E-01  e=1.503E-13  Enterobacter asburiae

Organism: Rhodopseudomonas palustris (strain ATCC BAA-98 / CGA009) (NCBI:txid258594)

Radius of gyration: 17.84 Å; Cα contacts (8 Å, |Δi|>4): 803; chains: 2; bounding box: 50×60×41 Å

Secondary structure (DSSP, 8-state):
-GGGHHHHHHHHHHHHHHT--EEEEESTTTTHHHHHHHTSTTGGGTEEEEEE--SHHHHHHHH---GGGGTT--SSSHHHHHHHHHHHHHHHT-SEEEEEEEE-SSS--TTSPPTTEEEEEEESSS-EEEEEE-----HHHHHHHHHHHHHHHHHHHHS---/-GGGHHHHHHHHHHHHHHT--EEEEESTTTTHHHHHHHTSTTGGGTEEEEEE--SHHHHHHHH---GGGGTT--SSSHHHHHHHHHHHHHHHT-SEEEEEEEE-SSS--TTSPPTTEEEEEEESSS-EEEEEE-----HHHHHHHHHHHHHHHHHHHHS---